Protein AF-A0A367LZA6-F1 (afdb_monomer_lite)

Secondary structure (DSSP, 8-state):
-HHHHHHHHHHTTTS-EEEEEEGGG--STHHHHHHHH--TTEEEEEESGGGS-HHHHHHHHHHHTTTSEEEEEEEGGG--HHHHHHHHHH--TTEEEEEESGGGS-HHHHHHHHHHHTTTSEEEEEEEGGG--STHHHHHHHH--TTEEEEEESGGGS-HHHHHHHHHHHTTTSEEEEEEEGGG--HHHHHHHHHH--TTEEEEEET---

pLDDT: mean 92.43, std 6.62, range [58.25, 98.5]

Organism: Pseudomonas aeruginosa (NCBI:txid287)

Foldseek 3Di:
DVVLLVVLLVCAAPHQAEDEAELQPDPDLVLVSSLLSHHQNYAYEYEQVQSHDLVSLLSSQLSCAARHQYEYEHEQQSDDLVSLQSSLLSHHQNYEYEYEQVQSHDLVSLLSSQLSNAARHAYEYEHEQLPDPDCSLVSSQLSHAQRYEYEYAQLVNHDLVSLLVSQQSQAQGAAYEYEHEQVNDDPVSLVSNVVSHHNNYHYHYPPNDD

Structure (mmCIF, N/CA/C/O backbone):
data_AF-A0A367LZA6-F1
#
_entry.id   AF-A0A367LZA6-F1
#
loop_
_atom_site.group_PDB
_atom_site.id
_atom_site.type_symbol
_atom_site.label_atom_id
_atom_site.label_alt_id
_atom_site.label_comp_id
_atom_site.label_asym_id
_atom_site.label_entity_id
_atom_site.label_seq_id
_atom_site.pdbx_PDB_ins_code
_atom_site.Cartn_x
_atom_site.Cartn_y
_atom_site.Cartn_z
_atom_site.occupancy
_atom_site.B_iso_or_equiv
_atom_site.auth_seq_id
_atom_site.auth_comp_id
_atom_site.auth_asym_id
_atom_site.auth_atom_id
_atom_site.pdbx_PDB_model_num
ATOM 1 N N . ILE A 1 1 ? 2.803 -11.522 -24.102 1.00 88.88 1 ILE A N 1
ATOM 2 C CA . ILE A 1 1 ? 3.409 -10.280 -23.565 1.00 88.88 1 ILE A CA 1
ATOM 3 C C . ILE A 1 1 ? 3.445 -9.175 -24.623 1.00 88.88 1 ILE A C 1
ATOM 5 O O . ILE A 1 1 ? 3.072 -8.055 -24.309 1.00 88.88 1 ILE A O 1
ATOM 9 N N . ASP A 1 2 ? 3.751 -9.491 -25.882 1.00 92.88 2 ASP A N 1
ATOM 10 C CA . ASP A 1 2 ? 3.863 -8.533 -26.999 1.00 92.88 2 ASP A CA 1
ATOM 11 C C . ASP A 1 2 ? 2.697 -7.546 -27.137 1.00 92.88 2 ASP A C 1
ATOM 13 O O . ASP A 1 2 ? 2.915 -6.344 -27.282 1.00 92.88 2 ASP A O 1
ATOM 17 N N . THR A 1 3 ? 1.450 -8.018 -27.026 1.00 95.12 3 THR A N 1
ATOM 18 C CA . THR A 1 3 ? 0.263 -7.146 -27.060 1.00 95.12 3 THR A CA 1
ATOM 19 C C . THR A 1 3 ? 0.296 -6.084 -25.963 1.00 95.12 3 THR A C 1
ATOM 21 O O . THR A 1 3 ? -0.026 -4.925 -26.219 1.00 95.12 3 THR A O 1
ATOM 24 N N . LEU A 1 4 ? 0.715 -6.459 -24.752 1.00 95.12 4 LEU A N 1
ATOM 25 C CA . LEU A 1 4 ? 0.831 -5.534 -23.629 1.00 95.12 4 LEU A CA 1
ATOM 26 C C . LEU A 1 4 ? 1.989 -4.553 -23.841 1.00 95.12 4 LEU A C 1
ATOM 28 O O . LEU A 1 4 ? 1.819 -3.367 -23.572 1.00 95.12 4 LEU A O 1
ATOM 32 N N . LEU A 1 5 ? 3.131 -5.006 -24.371 1.00 95.44 5 LEU A N 1
ATOM 33 C CA . LEU A 1 5 ? 4.249 -4.117 -24.715 1.00 95.44 5 LEU A CA 1
ATOM 34 C C . LEU A 1 5 ? 3.816 -3.072 -25.746 1.00 95.44 5 LEU A C 1
ATOM 36 O O . LEU A 1 5 ? 3.987 -1.880 -25.513 1.00 95.44 5 LEU A O 1
ATOM 40 N N . LYS A 1 6 ? 3.144 -3.495 -26.825 1.00 96.69 6 LYS A N 1
ATOM 41 C CA . LYS A 1 6 ? 2.600 -2.586 -27.843 1.00 96.69 6 LYS A CA 1
ATOM 42 C C . LYS A 1 6 ? 1.583 -1.604 -27.258 1.00 96.69 6 LYS A C 1
ATOM 44 O O . LYS A 1 6 ? 1.633 -0.419 -27.580 1.00 96.69 6 LYS A O 1
ATOM 49 N N . ALA A 1 7 ? 0.677 -2.071 -26.397 1.00 96.88 7 ALA A N 1
ATOM 50 C CA . ALA A 1 7 ? -0.289 -1.207 -25.720 1.00 96.88 7 ALA A CA 1
ATOM 51 C C . ALA A 1 7 ? 0.404 -0.181 -24.808 1.00 96.88 7 ALA A C 1
ATOM 53 O O . ALA A 1 7 ? 0.023 0.986 -24.804 1.00 96.88 7 ALA A O 1
ATOM 54 N N . THR A 1 8 ? 1.456 -0.596 -24.099 1.00 96.50 8 THR A N 1
ATOM 55 C CA . THR A 1 8 ? 2.243 0.267 -23.207 1.00 96.50 8 THR A CA 1
ATOM 56 C C . THR A 1 8 ? 2.984 1.337 -24.002 1.00 96.50 8 THR A C 1
ATOM 58 O O . THR A 1 8 ? 2.876 2.519 -23.686 1.00 96.50 8 THR A O 1
ATOM 61 N N . THR A 1 9 ? 3.646 0.946 -25.094 1.00 95.44 9 THR A N 1
ATOM 62 C CA . THR A 1 9 ? 4.261 1.886 -26.038 1.00 95.44 9 THR A CA 1
ATOM 63 C C . THR A 1 9 ? 3.234 2.824 -26.657 1.00 95.44 9 THR A C 1
ATOM 65 O O . THR A 1 9 ? 3.548 3.977 -26.864 1.00 95.44 9 THR A O 1
ATOM 68 N N . THR A 1 10 ? 2.011 2.372 -26.939 1.00 96.06 10 THR A N 1
ATOM 69 C CA . THR A 1 10 ? 0.967 3.239 -27.516 1.00 96.06 10 THR A CA 1
ATOM 70 C C . THR A 1 10 ? 0.401 4.228 -26.491 1.00 96.06 10 THR A C 1
ATOM 72 O O . THR A 1 10 ? -0.018 5.324 -26.856 1.00 96.06 10 THR A O 1
ATOM 75 N N . ALA A 1 11 ? 0.349 3.851 -25.209 1.00 94.75 11 ALA A N 1
ATOM 76 C CA . ALA A 1 11 ? -0.171 4.715 -24.153 1.00 94.75 11 ALA A CA 1
ATOM 77 C C . ALA A 1 11 ? 0.739 5.928 -23.894 1.00 94.75 11 ALA A C 1
ATOM 79 O O . ALA A 1 11 ? 0.237 7.038 -23.674 1.00 94.75 11 ALA A O 1
ATOM 80 N N . GLU A 1 12 ? 2.059 5.710 -23.944 1.00 88.69 12 GLU A N 1
ATOM 81 C CA . GLU A 1 12 ? 3.096 6.708 -23.658 1.00 88.69 12 GLU A CA 1
ATOM 82 C C . GLU A 1 12 ? 2.734 7.552 -22.416 1.00 88.69 12 GLU A C 1
ATOM 84 O O . GLU A 1 12 ? 2.451 7.021 -21.340 1.00 88.69 12 GLU A O 1
ATOM 89 N N .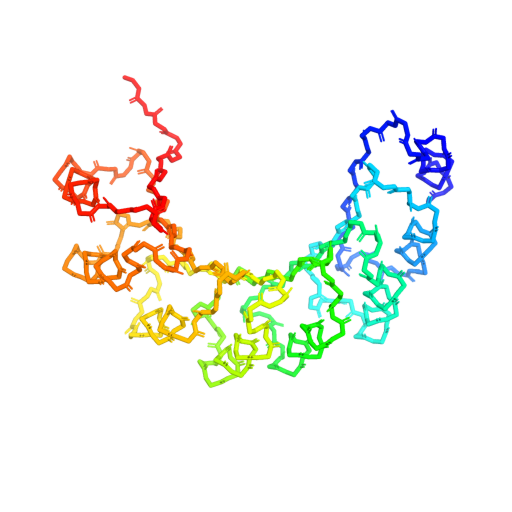 ASN A 1 13 ? 2.700 8.879 -22.575 1.00 88.50 13 ASN A N 1
ATOM 90 C CA . ASN A 1 13 ? 2.313 9.852 -21.556 1.00 88.50 13 ASN A CA 1
ATOM 91 C C . ASN A 1 13 ? 0.917 10.455 -21.805 1.00 88.50 13 ASN A C 1
ATOM 93 O O . ASN A 1 13 ? 0.592 11.483 -21.218 1.00 88.50 13 ASN A O 1
ATOM 97 N N . THR A 1 14 ? 0.105 9.878 -22.702 1.00 91.44 14 THR A N 1
ATOM 98 C CA . THR A 1 14 ? -1.154 10.506 -23.164 1.00 91.44 14 THR A CA 1
ATOM 99 C C . THR A 1 14 ? -2.414 9.727 -22.806 1.00 91.44 14 THR A C 1
ATOM 101 O O . THR A 1 14 ? -3.512 10.286 -22.856 1.00 91.44 14 THR A O 1
ATOM 104 N N . LYS A 1 15 ? -2.284 8.445 -22.447 1.00 95.25 15 LYS A N 1
ATOM 105 C CA . LYS A 1 15 ? -3.408 7.574 -22.092 1.00 95.25 15 LYS A CA 1
ATOM 106 C C . LYS A 1 15 ? -3.209 6.975 -20.707 1.00 95.25 15 LYS A C 1
ATOM 108 O O . LYS A 1 15 ? -2.107 6.567 -20.354 1.00 95.25 15 LYS A O 1
ATOM 113 N N . ASN A 1 16 ? -4.303 6.872 -19.957 1.00 95.50 16 ASN A N 1
ATOM 114 C CA . ASN A 1 16 ? -4.325 6.118 -18.711 1.00 95.50 16 ASN A CA 1
ATOM 115 C C . ASN A 1 16 ? -4.328 4.624 -19.041 1.00 95.50 16 ASN A C 1
ATOM 117 O O . ASN A 1 16 ? -5.302 4.113 -19.594 1.00 95.50 16 ASN A O 1
ATOM 121 N N . LEU A 1 17 ? -3.244 3.936 -18.697 1.00 97.12 17 LEU A N 1
ATOM 122 C CA . LEU A 1 17 ? -3.135 2.484 -18.789 1.00 97.12 17 LEU A CA 1
ATOM 123 C C . LEU A 1 17 ? -2.811 1.938 -17.401 1.00 97.12 17 LEU A C 1
ATOM 125 O O . LEU A 1 17 ? -1.908 2.432 -16.735 1.00 97.12 17 LEU A O 1
ATOM 129 N N . SER A 1 18 ? -3.524 0.903 -16.967 1.00 97.00 18 SER A N 1
ATOM 130 C CA . SER A 1 18 ? -3.185 0.162 -15.754 1.00 97.00 18 SER A CA 1
ATOM 131 C C . SER A 1 18 ? -3.023 -1.305 -16.100 1.00 97.00 18 SER A C 1
ATOM 133 O O . SER A 1 18 ? -3.882 -1.886 -16.760 1.00 97.00 18 SER A O 1
ATOM 135 N N . THR A 1 19 ? -1.925 -1.902 -15.651 1.00 96.19 19 THR A N 1
ATOM 136 C CA . THR A 1 19 ? -1.656 -3.328 -15.823 1.00 96.19 19 THR A CA 1
ATOM 137 C C . THR A 1 19 ? -1.231 -3.947 -14.504 1.00 96.19 19 THR A C 1
ATOM 139 O O . THR A 1 19 ? -0.499 -3.335 -13.718 1.00 96.19 19 THR A O 1
ATOM 142 N N . THR A 1 20 ? -1.679 -5.175 -14.272 1.00 96.75 20 THR A N 1
ATOM 143 C CA . THR A 1 20 ? -1.410 -5.928 -13.050 1.00 96.75 20 THR A CA 1
ATOM 144 C C . THR A 1 20 ? -0.842 -7.286 -13.412 1.00 96.75 20 THR A C 1
ATOM 146 O O . THR A 1 20 ? -1.447 -8.041 -14.167 1.00 96.75 20 THR A O 1
ATOM 149 N N . PHE A 1 21 ? 0.331 -7.590 -12.872 1.00 96.06 21 PHE A N 1
ATOM 150 C CA . PHE A 1 21 ? 0.960 -8.896 -12.981 1.00 96.06 21 PHE A CA 1
ATOM 151 C C . PHE A 1 21 ? 0.658 -9.726 -11.737 1.00 96.06 21 PHE A C 1
ATOM 153 O O . PHE A 1 21 ? 0.818 -9.243 -10.614 1.00 96.06 21 PHE A O 1
ATOM 160 N N . ASN A 1 22 ? 0.288 -10.989 -11.930 1.00 95.25 22 ASN A N 1
ATOM 161 C CA . ASN A 1 22 ? 0.266 -11.959 -10.846 1.00 95.25 22 ASN A CA 1
ATOM 162 C C . ASN A 1 22 ? 1.692 -12.465 -10.586 1.00 95.25 22 ASN A C 1
ATOM 164 O O . ASN A 1 22 ? 2.289 -13.119 -11.441 1.00 95.25 22 A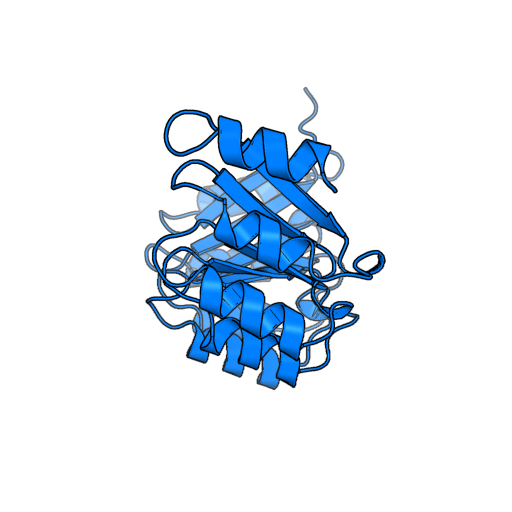SN A O 1
ATOM 168 N N . GLY A 1 23 ? 2.237 -12.169 -9.405 1.00 94.00 23 GLY A N 1
ATOM 169 C CA . GLY A 1 23 ? 3.566 -12.596 -8.973 1.00 94.00 23 GLY A CA 1
ATOM 170 C C . GLY A 1 23 ? 3.777 -14.105 -9.019 1.00 94.00 23 GLY A C 1
ATOM 171 O O . GLY A 1 23 ? 4.877 -14.547 -9.333 1.00 94.00 23 GLY A O 1
ATOM 172 N N . ALA A 1 24 ? 2.721 -14.888 -8.783 1.00 91.75 24 ALA A N 1
ATOM 173 C CA . ALA A 1 24 ? 2.779 -16.348 -8.825 1.00 91.75 24 ALA A CA 1
ATOM 174 C C . ALA A 1 24 ? 2.893 -16.922 -10.250 1.00 91.75 24 ALA A C 1
ATOM 176 O O . ALA A 1 24 ? 3.302 -18.066 -10.421 1.00 91.75 24 ALA A O 1
ATOM 177 N N . GLU A 1 25 ? 2.549 -16.136 -11.272 1.00 91.00 25 GLU A N 1
ATOM 178 C CA . GLU A 1 25 ? 2.555 -16.549 -12.684 1.00 91.00 25 GLU A CA 1
ATOM 179 C C . GLU A 1 25 ? 3.681 -15.874 -13.487 1.00 91.00 25 GLU A C 1
ATOM 181 O O . GLU A 1 25 ? 3.832 -16.086 -14.694 1.00 91.00 25 GLU A O 1
ATOM 186 N N . LEU A 1 26 ? 4.494 -15.046 -12.827 1.00 87.12 26 LEU A N 1
ATOM 187 C CA . LEU A 1 26 ? 5.609 -14.342 -13.444 1.00 87.12 26 LEU A CA 1
ATOM 188 C C . LEU A 1 26 ? 6.775 -15.307 -13.692 1.00 87.12 26 LEU A C 1
ATOM 190 O O . LEU A 1 26 ? 7.514 -15.672 -12.785 1.00 87.12 26 LEU A O 1
ATOM 194 N N . THR A 1 27 ? 6.959 -15.687 -14.954 1.00 69.75 27 THR A N 1
ATOM 195 C CA . THR A 1 27 ? 8.000 -16.636 -15.388 1.00 69.75 27 THR A CA 1
ATOM 196 C C . THR A 1 27 ? 9.109 -15.997 -16.240 1.00 69.75 27 THR A C 1
ATOM 198 O O . THR A 1 27 ? 10.093 -16.662 -16.550 1.00 69.75 27 THR A O 1
ATOM 201 N N . ALA A 1 28 ? 8.993 -14.710 -16.598 1.00 69.50 28 ALA A N 1
ATOM 202 C CA . ALA A 1 28 ? 9.911 -13.992 -17.496 1.00 69.50 28 ALA A CA 1
ATOM 203 C C . ALA A 1 28 ? 10.159 -12.526 -17.067 1.00 69.50 28 ALA A C 1
ATOM 205 O O . ALA A 1 28 ? 9.485 -12.006 -16.177 1.00 69.50 28 ALA A O 1
ATOM 206 N N . ASN A 1 29 ? 11.069 -11.826 -17.764 1.00 82.50 29 ASN A N 1
ATOM 207 C CA . ASN A 1 29 ? 11.393 -10.396 -17.573 1.00 82.50 29 ASN A CA 1
ATOM 208 C C . ASN A 1 29 ? 10.273 -9.422 -18.007 1.00 82.50 29 ASN A C 1
ATOM 210 O O . ASN A 1 29 ? 10.468 -8.208 -18.003 1.00 82.50 29 ASN A O 1
ATOM 214 N N . ASN A 1 30 ? 9.084 -9.933 -18.326 1.00 89.12 30 ASN A N 1
ATOM 215 C CA . ASN A 1 30 ? 7.915 -9.183 -18.791 1.00 89.12 30 ASN A CA 1
ATOM 216 C C . ASN A 1 30 ? 7.587 -7.953 -17.927 1.00 89.12 30 ASN A C 1
ATOM 218 O O . ASN A 1 30 ? 7.248 -6.892 -18.449 1.00 89.12 30 ASN A O 1
ATOM 222 N N . LEU A 1 31 ? 7.694 -8.089 -16.600 1.00 93.56 31 LEU A N 1
ATOM 223 C CA . LEU A 1 31 ? 7.469 -6.985 -15.666 1.00 93.56 31 LEU A CA 1
ATOM 224 C C . LEU A 1 31 ? 8.438 -5.825 -15.937 1.00 93.56 31 LEU A C 1
ATOM 226 O O . LEU A 1 31 ? 8.036 -4.666 -16.017 1.00 93.56 31 LEU A O 1
ATOM 230 N N . GLN A 1 32 ? 9.715 -6.157 -16.104 1.00 92.38 32 GLN A N 1
ATOM 231 C CA . GLN A 1 32 ? 10.793 -5.204 -16.317 1.00 92.38 32 GLN A CA 1
ATOM 232 C C . GLN A 1 32 ? 10.652 -4.486 -17.667 1.00 92.38 32 GLN A C 1
ATOM 234 O O . GLN A 1 32 ? 10.836 -3.271 -17.748 1.00 92.38 32 GLN A O 1
ATOM 239 N N . GLU A 1 33 ? 10.285 -5.219 -18.717 1.00 93.19 33 GLU A N 1
ATOM 240 C CA . GLU A 1 33 ? 10.055 -4.670 -20.058 1.00 93.19 33 GLU A CA 1
ATOM 241 C C . GLU A 1 33 ? 8.892 -3.673 -20.078 1.00 93.19 33 GLU A C 1
ATOM 243 O O . GLU A 1 33 ? 9.025 -2.570 -20.611 1.00 93.19 33 GLU A O 1
ATOM 248 N N . VAL A 1 34 ? 7.772 -4.011 -19.432 1.00 95.38 34 VAL A N 1
ATOM 249 C CA . VAL A 1 34 ? 6.613 -3.113 -19.349 1.00 95.38 34 VAL A CA 1
ATOM 250 C C . VAL A 1 34 ? 6.933 -1.863 -18.530 1.00 95.38 34 VAL A C 1
ATOM 252 O O . VAL A 1 34 ? 6.587 -0.762 -18.953 1.00 95.38 34 VAL A O 1
ATOM 255 N N . ILE A 1 35 ? 7.643 -1.985 -17.402 1.00 95.19 35 ILE A N 1
ATOM 256 C CA . ILE A 1 35 ? 8.061 -0.811 -16.616 1.00 95.19 35 ILE A CA 1
ATOM 257 C C . ILE A 1 35 ? 8.968 0.099 -17.448 1.00 95.19 35 ILE A C 1
ATOM 259 O O . ILE A 1 35 ? 8.787 1.315 -17.418 1.00 95.19 35 ILE A O 1
ATOM 263 N N . ASN A 1 36 ? 9.901 -0.448 -18.231 1.00 94.50 36 ASN A N 1
ATOM 264 C CA . ASN A 1 36 ? 10.771 0.356 -19.095 1.00 94.50 36 ASN A CA 1
ATOM 265 C C . ASN A 1 36 ? 9.968 1.224 -20.075 1.00 94.50 36 ASN A C 1
ATOM 267 O O . ASN A 1 36 ? 10.255 2.416 -20.203 1.00 94.50 36 ASN A O 1
ATOM 271 N N . LEU A 1 37 ? 8.924 0.660 -20.683 1.00 95.19 37 LEU A N 1
ATOM 272 C CA . LEU A 1 37 ? 8.067 1.350 -21.652 1.00 95.19 37 LEU A CA 1
ATOM 273 C C . LEU A 1 37 ? 7.001 2.254 -21.013 1.00 95.19 37 LEU A C 1
ATOM 275 O O . LEU A 1 37 ? 6.503 3.158 -21.677 1.00 95.19 37 LEU A O 1
ATOM 279 N N . ALA A 1 38 ? 6.645 2.030 -19.745 1.00 95.88 38 ALA A N 1
ATOM 280 C CA . ALA A 1 38 ? 5.598 2.783 -19.061 1.00 95.88 38 ALA A CA 1
ATOM 281 C C . ALA A 1 38 ? 5.916 4.288 -18.996 1.00 95.88 38 ALA A C 1
ATOM 283 O O . ALA A 1 38 ? 6.953 4.693 -18.450 1.00 95.88 38 ALA A O 1
ATOM 284 N N . GLY A 1 39 ? 5.005 5.107 -19.525 1.00 93.69 39 GLY A N 1
ATOM 285 C CA . GLY A 1 39 ? 5.015 6.558 -19.343 1.00 93.69 39 GLY A CA 1
ATOM 286 C C . GLY A 1 39 ? 4.344 7.001 -18.039 1.00 93.69 39 GLY A C 1
ATOM 287 O O . GLY A 1 39 ? 3.931 6.182 -17.219 1.00 93.69 39 GLY A O 1
ATOM 288 N N . SER A 1 40 ? 4.223 8.313 -17.836 1.00 90.88 40 SER A N 1
ATOM 289 C CA . SER A 1 40 ? 3.763 8.925 -16.578 1.00 90.88 40 SER A CA 1
ATOM 290 C C . SER A 1 40 ? 2.313 8.598 -16.203 1.00 90.88 40 SER A C 1
ATOM 292 O O . SER A 1 40 ? 1.977 8.599 -15.020 1.00 90.88 40 SER A O 1
ATOM 294 N N . LEU A 1 41 ? 1.466 8.295 -17.192 1.00 92.38 41 LEU A N 1
ATOM 295 C CA . LEU A 1 41 ? 0.063 7.896 -17.008 1.00 92.38 41 LEU A CA 1
ATOM 296 C C . LEU A 1 41 ? -0.141 6.373 -17.031 1.00 92.38 41 LEU A C 1
ATOM 298 O O . LEU A 1 41 ? -1.269 5.891 -16.920 1.00 92.38 41 LEU A O 1
ATOM 302 N N . THR A 1 42 ? 0.942 5.605 -17.172 1.00 96.81 42 THR A N 1
ATOM 303 C CA . THR A 1 42 ? 0.890 4.147 -17.092 1.00 96.81 42 THR A CA 1
ATOM 304 C C . THR A 1 42 ? 1.213 3.695 -15.674 1.00 96.81 42 THR A C 1
ATOM 306 O O . THR A 1 42 ? 2.305 3.942 -15.160 1.00 96.81 42 THR A O 1
ATOM 309 N N . ARG A 1 43 ? 0.274 2.985 -15.047 1.00 96.81 43 ARG A N 1
ATOM 310 C CA . ARG A 1 43 ? 0.478 2.302 -13.771 1.00 96.81 43 ARG A CA 1
ATOM 311 C C . ARG A 1 43 ? 0.789 0.833 -14.011 1.00 96.81 43 ARG A C 1
ATOM 313 O O . ARG A 1 43 ? -0.023 0.095 -14.568 1.00 96.81 43 ARG A O 1
ATOM 320 N N . VAL A 1 44 ? 1.945 0.398 -13.529 1.00 97.75 44 VAL A N 1
ATOM 321 C CA . VAL A 1 44 ? 2.311 -1.019 -13.493 1.00 97.75 44 VAL A CA 1
ATOM 322 C C . VAL A 1 44 ? 2.181 -1.510 -12.063 1.00 97.75 44 VAL A C 1
ATOM 324 O O . VAL A 1 44 ? 2.643 -0.859 -11.132 1.00 97.75 44 VAL A O 1
ATOM 327 N N . SER A 1 45 ? 1.541 -2.653 -11.870 1.00 97.56 45 SER A N 1
ATOM 328 C CA . SER A 1 45 ? 1.335 -3.220 -10.544 1.00 97.56 45 SER A CA 1
ATOM 329 C C . SER A 1 45 ? 1.651 -4.708 -10.515 1.00 97.56 45 SER A C 1
ATOM 331 O O . SER A 1 45 ? 1.512 -5.397 -11.526 1.00 97.56 45 SER A O 1
ATOM 333 N N . THR A 1 46 ? 2.073 -5.206 -9.360 1.00 97.00 46 THR A N 1
ATOM 334 C CA . THR A 1 46 ? 2.158 -6.633 -9.067 1.00 97.00 46 THR A CA 1
ATOM 335 C C . THR A 1 46 ? 1.291 -6.959 -7.858 1.00 97.00 46 THR A C 1
ATOM 337 O O . THR A 1 46 ? 1.311 -6.242 -6.857 1.00 97.00 46 THR A O 1
ATOM 340 N N . ILE A 1 47 ? 0.545 -8.054 -7.956 1.00 96.81 47 ILE A N 1
ATOM 341 C CA . ILE A 1 47 ? -0.071 -8.726 -6.808 1.00 96.81 47 ILE A CA 1
ATOM 342 C C . ILE A 1 47 ? 0.743 -9.969 -6.471 1.00 96.81 47 ILE A C 1
ATOM 344 O O . ILE A 1 47 ? 1.497 -10.461 -7.312 1.00 96.81 47 ILE A O 1
ATOM 348 N N . ALA A 1 48 ? 0.594 -10.483 -5.251 1.00 95.56 48 ALA A N 1
ATOM 349 C CA . ALA A 1 48 ? 1.364 -11.629 -4.770 1.00 95.56 48 ALA A CA 1
ATOM 350 C C . ALA A 1 48 ? 2.886 -11.438 -4.952 1.00 95.56 48 ALA A C 1
ATOM 352 O O . ALA A 1 48 ? 3.605 -12.354 -5.354 1.00 95.56 48 ALA A O 1
ATOM 353 N N . ALA A 1 49 ? 3.389 -10.232 -4.671 1.00 95.94 49 ALA A N 1
ATOM 354 C CA . ALA A 1 49 ? 4.782 -9.853 -4.896 1.00 95.94 49 ALA A CA 1
ATOM 355 C C . ALA A 1 49 ? 5.784 -10.745 -4.143 1.00 95.94 49 ALA A C 1
ATOM 357 O O . ALA A 1 49 ? 6.918 -10.902 -4.590 1.00 95.94 49 ALA A O 1
ATOM 358 N N . GLN A 1 50 ? 5.360 -11.385 -3.049 1.00 94.38 50 GLN A N 1
ATOM 359 C CA . GLN A 1 50 ? 6.153 -12.371 -2.311 1.00 94.38 50 GLN A CA 1
ATOM 360 C C . GLN A 1 50 ? 6.556 -13.598 -3.145 1.00 94.38 50 GLN A C 1
ATOM 362 O O . GLN A 1 50 ? 7.548 -14.241 -2.816 1.00 94.38 50 GLN A O 1
ATOM 367 N N . ALA A 1 51 ? 5.806 -13.927 -4.203 1.00 94.00 51 ALA A N 1
ATOM 368 C CA . ALA A 1 51 ? 6.096 -15.061 -5.081 1.00 94.00 51 ALA A CA 1
ATOM 369 C C . ALA A 1 51 ? 7.121 -14.724 -6.180 1.00 94.00 51 ALA A C 1
ATOM 371 O O . ALA A 1 51 ? 7.662 -15.623 -6.821 1.00 94.00 51 ALA A O 1
ATOM 372 N N . ILE A 1 52 ? 7.417 -13.438 -6.393 1.00 93.50 52 ILE A N 1
ATOM 373 C CA . ILE A 1 52 ? 8.391 -12.992 -7.390 1.00 93.50 52 ILE A CA 1
ATOM 374 C C . ILE A 1 52 ? 9.800 -13.211 -6.835 1.00 93.50 52 ILE A C 1
ATOM 376 O O . ILE A 1 52 ? 10.074 -12.915 -5.670 1.00 93.50 52 ILE A O 1
ATOM 380 N N . ASN A 1 53 ? 10.732 -13.660 -7.682 1.00 91.88 53 ASN A N 1
ATOM 381 C CA . ASN A 1 53 ? 12.149 -13.648 -7.326 1.00 91.88 53 ASN A CA 1
ATOM 382 C C . ASN A 1 53 ? 12.551 -12.241 -6.851 1.00 91.88 53 ASN A C 1
ATOM 384 O O . ASN A 1 53 ? 12.398 -11.260 -7.582 1.00 91.88 53 ASN A O 1
ATOM 388 N N . ILE A 1 54 ? 13.082 -12.140 -5.631 1.00 92.06 54 ILE A N 1
ATOM 389 C CA . ILE A 1 54 ? 13.330 -10.838 -5.005 1.00 92.06 54 ILE A CA 1
ATOM 390 C C . ILE A 1 54 ? 14.253 -9.944 -5.839 1.00 92.06 54 ILE A C 1
ATOM 392 O O . ILE A 1 54 ? 14.040 -8.739 -5.884 1.00 92.06 54 ILE A O 1
ATOM 396 N N . ASN A 1 55 ? 15.234 -10.497 -6.557 1.00 92.50 55 ASN A N 1
ATOM 397 C CA . ASN A 1 55 ? 16.117 -9.684 -7.393 1.00 92.50 55 ASN A CA 1
ATOM 398 C C . ASN A 1 55 ? 15.360 -9.096 -8.589 1.00 92.50 55 ASN A C 1
ATOM 400 O O . ASN A 1 55 ? 15.520 -7.915 -8.878 1.00 92.50 55 ASN A O 1
ATOM 404 N N . THR A 1 56 ? 14.471 -9.868 -9.218 1.00 93.25 56 THR A N 1
ATOM 405 C CA . THR A 1 56 ? 13.584 -9.374 -10.282 1.00 93.25 56 THR A CA 1
ATOM 406 C C . THR A 1 56 ? 12.669 -8.260 -9.776 1.00 93.25 56 THR A C 1
ATOM 408 O O . THR A 1 56 ? 12.533 -7.230 -10.436 1.00 93.25 56 THR A O 1
ATOM 411 N N . LEU A 1 57 ? 12.074 -8.427 -8.589 1.00 94.88 57 LEU A N 1
ATOM 412 C CA . LEU A 1 57 ? 11.225 -7.396 -7.992 1.00 94.88 57 LEU A CA 1
ATOM 413 C C . LEU A 1 57 ? 12.018 -6.120 -7.672 1.00 94.88 5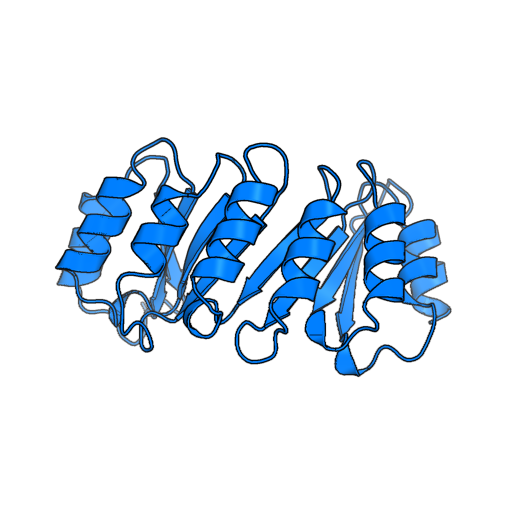7 LEU A C 1
ATOM 415 O O . LEU A 1 57 ? 11.555 -5.020 -7.961 1.00 94.88 57 LEU A O 1
ATOM 419 N N . LEU A 1 58 ? 13.223 -6.248 -7.113 1.00 95.62 58 LEU A N 1
ATOM 420 C CA . LEU A 1 58 ? 14.074 -5.098 -6.807 1.00 95.62 58 LEU A CA 1
ATOM 421 C C . LEU A 1 58 ? 14.555 -4.378 -8.072 1.00 95.62 58 LEU A C 1
ATOM 423 O O . LEU A 1 58 ? 14.577 -3.149 -8.081 1.00 95.62 58 LEU A O 1
ATOM 427 N N . SER A 1 59 ? 14.878 -5.100 -9.149 1.00 94.75 59 SER A N 1
ATOM 428 C CA . SER A 1 59 ? 15.186 -4.494 -10.452 1.00 94.75 59 SER A CA 1
ATOM 429 C C . SER A 1 59 ? 13.997 -3.711 -11.009 1.00 94.75 59 SER A C 1
ATOM 431 O O . SER A 1 59 ? 14.167 -2.567 -11.437 1.00 94.75 59 SER A O 1
ATOM 433 N N . ALA A 1 60 ? 12.787 -4.272 -10.922 1.00 95.12 60 ALA A N 1
ATOM 434 C CA . ALA A 1 60 ? 11.558 -3.602 -11.337 1.00 95.12 60 ALA A CA 1
ATOM 435 C C . ALA A 1 60 ? 11.311 -2.310 -10.536 1.00 95.12 60 ALA A C 1
ATOM 437 O O . ALA A 1 60 ? 11.096 -1.249 -11.124 1.00 95.12 60 ALA A O 1
ATOM 438 N N . ILE A 1 61 ? 11.426 -2.374 -9.204 1.00 96.69 61 ILE A N 1
ATOM 439 C CA . ILE A 1 61 ? 11.294 -1.212 -8.310 1.00 96.69 61 ILE A CA 1
ATOM 440 C C . ILE A 1 61 ? 12.357 -0.150 -8.626 1.00 96.69 61 ILE A C 1
ATOM 442 O O . ILE A 1 61 ? 12.035 1.029 -8.771 1.00 96.69 61 ILE A O 1
ATOM 446 N N . SER A 1 62 ? 13.619 -0.559 -8.776 1.00 95.00 62 SER A N 1
ATOM 447 C CA . SER A 1 62 ? 14.717 0.359 -9.091 1.00 95.00 62 SER A CA 1
ATOM 448 C C . SER A 1 62 ? 14.529 1.030 -10.450 1.00 95.00 62 SER A C 1
ATOM 450 O O . SER A 1 62 ? 14.871 2.199 -10.606 1.00 95.00 62 SER A O 1
ATOM 452 N N . THR A 1 63 ? 13.982 0.309 -11.429 1.00 94.31 63 THR A N 1
ATOM 453 C CA . THR A 1 63 ? 13.681 0.864 -12.753 1.00 94.31 63 THR A CA 1
ATOM 454 C C . THR A 1 63 ? 12.540 1.864 -12.682 1.00 94.31 63 THR A C 1
ATOM 456 O O . THR A 1 63 ? 12.583 2.895 -13.352 1.00 94.31 63 THR A O 1
ATOM 459 N N . ALA A 1 64 ? 11.515 1.575 -11.874 1.00 95.25 64 ALA A N 1
ATOM 460 C CA . ALA A 1 64 ? 10.428 2.515 -11.660 1.00 95.25 64 ALA A CA 1
ATOM 461 C C . ALA A 1 64 ? 10.952 3.842 -11.087 1.00 95.25 64 ALA A C 1
ATOM 463 O O . ALA A 1 64 ? 10.563 4.926 -11.541 1.00 95.25 64 ALA A O 1
ATOM 464 N N . GLY A 1 65 ? 11.880 3.740 -10.129 1.00 93.56 65 GLY A N 1
ATOM 465 C CA . GLY A 1 65 ? 12.552 4.877 -9.519 1.00 93.56 65 GLY A CA 1
ATOM 466 C C . GLY A 1 65 ? 11.550 5.906 -8.995 1.00 93.56 65 GLY A C 1
ATOM 467 O O . GLY A 1 65 ? 10.527 5.566 -8.396 1.00 93.56 65 GLY A O 1
ATOM 468 N N . ASN A 1 66 ? 11.838 7.185 -9.237 1.00 93.81 66 ASN A N 1
ATOM 469 C CA . ASN A 1 66 ? 10.974 8.293 -8.816 1.00 93.81 66 ASN A CA 1
ATOM 470 C C . ASN A 1 66 ? 9.990 8.757 -9.901 1.00 93.81 66 ASN A C 1
ATOM 472 O O . ASN A 1 66 ? 9.142 9.596 -9.615 1.00 93.81 66 ASN A O 1
ATOM 476 N N . SER A 1 67 ? 10.105 8.266 -11.138 1.00 91.19 67 SER A N 1
ATOM 477 C CA . SER A 1 67 ? 9.367 8.808 -12.288 1.00 91.19 67 SER A CA 1
ATOM 478 C C . SER A 1 67 ? 8.171 7.958 -12.704 1.00 91.19 67 SER A C 1
ATOM 480 O O . SER A 1 67 ? 7.161 8.514 -13.133 1.00 91.19 67 SER A O 1
ATOM 482 N N . LYS A 1 68 ? 8.247 6.632 -12.565 1.00 94.56 68 LYS A N 1
ATOM 483 C CA . LYS A 1 68 ? 7.203 5.716 -13.042 1.00 94.56 68 LYS A CA 1
ATOM 484 C C . LYS A 1 68 ? 6.249 5.335 -11.912 1.00 94.56 68 LYS A C 1
ATOM 486 O O . LYS A 1 68 ? 6.658 5.196 -10.760 1.00 94.56 68 LYS A O 1
ATOM 491 N N . SER A 1 69 ? 4.973 5.152 -12.250 1.00 95.75 69 SER A N 1
ATOM 492 C CA . SER A 1 69 ? 3.959 4.688 -11.300 1.00 95.75 69 SER A CA 1
ATOM 493 C C . SER A 1 69 ? 4.024 3.169 -11.183 1.00 95.75 69 SER A C 1
ATOM 495 O O . SER A 1 69 ? 3.584 2.445 -12.081 1.00 95.75 69 SER A O 1
ATOM 497 N N . PHE A 1 70 ? 4.588 2.691 -10.075 1.00 97.69 70 PHE A N 1
ATOM 498 C CA . PHE A 1 70 ? 4.694 1.265 -9.781 1.00 97.69 70 PHE A CA 1
ATOM 499 C C . PHE A 1 70 ? 4.013 0.922 -8.456 1.00 97.69 70 PHE A C 1
ATOM 501 O O . PHE A 1 70 ? 4.015 1.720 -7.516 1.00 97.69 70 PHE A O 1
ATOM 508 N N . SER A 1 71 ? 3.438 -0.272 -8.348 1.00 98.25 71 SER A N 1
ATOM 509 C CA . SER A 1 71 ? 3.043 -0.806 -7.048 1.00 98.25 71 SER A CA 1
ATOM 510 C C . SER A 1 71 ? 3.284 -2.293 -6.906 1.00 98.25 71 SER A C 1
ATOM 512 O O . SER A 1 71 ? 3.061 -3.042 -7.850 1.00 98.25 71 SER A O 1
ATOM 514 N N . ALA A 1 72 ? 3.647 -2.718 -5.704 1.00 98.06 72 ALA A N 1
ATOM 515 C CA . ALA A 1 72 ? 3.770 -4.126 -5.361 1.00 98.06 72 ALA A CA 1
ATOM 516 C C . ALA A 1 72 ? 2.980 -4.425 -4.089 1.00 98.06 72 ALA A C 1
ATOM 518 O O . ALA A 1 72 ? 3.208 -3.798 -3.053 1.00 98.06 72 ALA A O 1
ATOM 519 N N . GLU A 1 73 ? 2.069 -5.388 -4.188 1.00 98.25 73 GLU A N 1
ATOM 520 C CA . GLU A 1 73 ? 1.265 -5.872 -3.073 1.00 98.25 73 GLU A CA 1
ATOM 521 C C . GLU A 1 73 ? 1.786 -7.222 -2.583 1.00 98.25 73 GLU A C 1
ATOM 523 O O . GLU A 1 73 ? 1.887 -8.193 -3.341 1.00 98.25 73 GLU A O 1
ATOM 528 N N . PHE A 1 74 ? 2.090 -7.278 -1.293 1.00 97.62 74 PHE A N 1
ATOM 529 C CA . PHE A 1 74 ? 2.513 -8.473 -0.586 1.00 97.62 74 PHE A CA 1
ATOM 530 C C . PHE A 1 74 ? 1.380 -9.037 0.271 1.00 97.62 74 PHE A C 1
ATOM 532 O O . PHE A 1 74 ? 0.563 -8.295 0.814 1.00 97.62 74 PHE A O 1
ATOM 539 N N . ASN A 1 75 ? 1.381 -10.355 0.463 1.00 96.38 75 ASN A N 1
ATOM 540 C CA . ASN A 1 75 ? 0.539 -11.008 1.461 1.00 96.38 75 ASN A CA 1
ATOM 541 C C . ASN A 1 75 ? 1.338 -11.296 2.741 1.00 96.38 75 ASN A C 1
ATOM 543 O O . ASN A 1 75 ? 2.270 -12.102 2.719 1.00 96.38 75 ASN A O 1
ATOM 547 N N . GLY A 1 76 ? 0.934 -10.683 3.858 1.00 95.12 76 GLY A N 1
ATOM 548 C CA . GLY A 1 76 ? 1.522 -10.851 5.192 1.00 95.12 76 GLY A CA 1
ATOM 549 C C . GLY A 1 76 ? 1.659 -12.298 5.654 1.00 95.12 76 GLY A C 1
ATOM 550 O O . GLY A 1 76 ? 2.659 -12.647 6.273 1.00 95.12 76 GLY A O 1
ATOM 551 N N . ALA A 1 77 ? 0.709 -13.165 5.300 1.00 94.12 77 ALA A N 1
ATOM 552 C CA . ALA A 1 77 ? 0.725 -14.575 5.689 1.00 94.12 77 ALA A CA 1
ATOM 553 C C . ALA A 1 77 ? 1.735 -15.428 4.901 1.00 94.12 77 ALA A C 1
ATOM 555 O O . ALA A 1 77 ? 2.002 -16.565 5.277 1.00 94.12 77 ALA A O 1
ATOM 556 N N . GLN A 1 78 ? 2.279 -14.904 3.800 1.00 94.06 78 GLN A N 1
ATOM 557 C CA . GLN A 1 78 ? 3.212 -15.611 2.914 1.00 94.06 78 GLN A CA 1
ATOM 558 C C . GLN A 1 78 ? 4.576 -14.910 2.820 1.00 94.06 78 GLN A C 1
ATOM 560 O O . GLN A 1 78 ? 5.431 -15.298 2.024 1.00 94.06 78 GLN A O 1
ATOM 565 N N . LEU A 1 79 ? 4.772 -13.844 3.594 1.00 84.62 79 LEU A N 1
ATOM 566 C CA . LEU A 1 79 ? 5.976 -13.033 3.562 1.00 84.62 79 LEU A CA 1
ATOM 567 C C . LEU A 1 79 ? 7.121 -13.695 4.336 1.00 84.62 79 LEU A C 1
ATOM 569 O O . LEU A 1 79 ? 6.955 -14.123 5.477 1.00 84.62 79 LEU A O 1
ATOM 573 N N . SER A 1 80 ? 8.324 -13.663 3.760 1.00 73.69 80 SER A N 1
ATOM 574 C CA . SER A 1 80 ? 9.543 -13.617 4.568 1.00 73.69 80 SER A CA 1
ATOM 575 C C . SER A 1 80 ? 9.782 -12.164 4.988 1.00 73.69 80 SER A C 1
ATOM 577 O O . SER A 1 80 ? 9.625 -11.243 4.18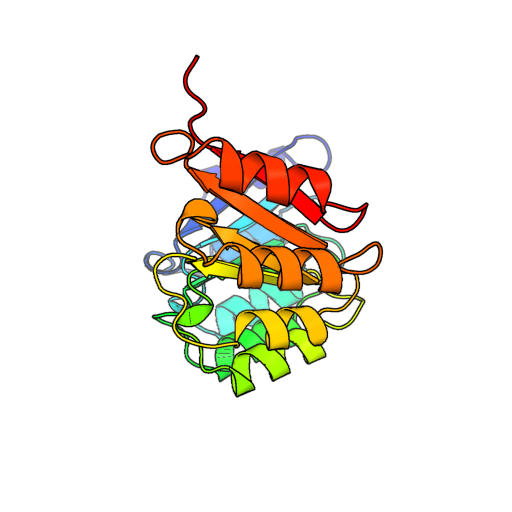0 1.00 73.69 80 SER A O 1
ATOM 579 N N . SER A 1 81 ? 10.141 -11.937 6.252 1.00 66.88 81 SER A N 1
ATOM 580 C CA . SER A 1 81 ? 10.294 -10.594 6.840 1.00 66.88 81 SER A CA 1
ATOM 581 C C . SER A 1 81 ? 11.239 -9.673 6.057 1.00 66.88 81 SER A C 1
ATOM 583 O O . SER A 1 81 ? 11.035 -8.460 6.024 1.00 66.88 81 SER A O 1
ATOM 585 N N . ASP A 1 82 ? 12.234 -10.238 5.374 1.00 88.69 82 ASP A N 1
ATOM 586 C CA . ASP A 1 82 ? 13.317 -9.468 4.758 1.00 88.69 82 ASP A CA 1
ATOM 587 C C . ASP A 1 82 ? 12.945 -8.909 3.379 1.00 88.69 82 ASP A C 1
ATOM 589 O O . ASP A 1 82 ? 13.411 -7.837 2.987 1.00 88.69 82 ASP A O 1
ATOM 593 N N . ASN A 1 83 ? 12.092 -9.606 2.622 1.00 92.19 83 ASN A N 1
ATOM 594 C CA . ASN A 1 83 ? 11.757 -9.202 1.254 1.00 92.19 83 ASN A CA 1
ATOM 595 C C . ASN A 1 83 ? 10.922 -7.918 1.223 1.00 92.19 83 ASN A C 1
ATOM 597 O O . ASN A 1 83 ? 11.160 -7.054 0.376 1.00 92.19 83 ASN A O 1
ATOM 601 N N . LEU A 1 84 ? 9.995 -7.765 2.173 1.00 95.94 84 LEU A N 1
ATOM 602 C CA . LEU A 1 84 ? 9.180 -6.559 2.293 1.00 95.94 84 LEU A CA 1
ATOM 603 C C . LEU A 1 84 ? 10.049 -5.332 2.608 1.00 95.94 84 LEU A C 1
ATOM 605 O O . LEU A 1 84 ? 9.965 -4.316 1.915 1.00 95.94 84 LEU A O 1
ATOM 609 N N . LEU A 1 85 ? 10.936 -5.448 3.602 1.00 96.69 85 LEU A N 1
ATOM 610 C CA . LEU A 1 85 ? 11.848 -4.372 3.992 1.00 96.69 85 LEU A CA 1
ATOM 611 C C . LEU A 1 85 ? 12.767 -3.966 2.831 1.00 96.69 85 LEU A C 1
ATOM 613 O O . LEU A 1 85 ? 12.958 -2.777 2.569 1.00 96.69 85 LEU A O 1
ATOM 617 N N . ARG A 1 86 ? 13.314 -4.941 2.094 1.00 96.88 86 ARG A N 1
ATOM 618 C CA . ARG A 1 86 ? 14.143 -4.678 0.906 1.00 96.88 86 ARG A CA 1
ATOM 619 C C . ARG A 1 86 ? 13.368 -3.929 -0.179 1.00 96.88 86 ARG A C 1
ATOM 621 O O . ARG A 1 86 ? 13.904 -2.975 -0.741 1.00 96.88 86 ARG A O 1
ATOM 628 N N . ALA A 1 87 ? 12.124 -4.322 -0.450 1.00 96.94 87 ALA A N 1
ATOM 629 C CA . ALA A 1 87 ? 11.276 -3.654 -1.434 1.00 96.94 87 ALA A CA 1
ATOM 630 C C . ALA A 1 87 ? 10.975 -2.198 -1.042 1.00 96.94 87 ALA A C 1
ATOM 632 O O . ALA A 1 87 ? 11.114 -1.300 -1.872 1.00 96.94 87 ALA A O 1
ATOM 633 N N . VAL A 1 88 ? 10.645 -1.941 0.230 1.00 97.44 88 VAL A N 1
ATOM 634 C CA . VAL A 1 88 ? 10.440 -0.573 0.736 1.00 97.44 88 VAL A CA 1
ATOM 635 C C . VAL A 1 88 ? 11.723 0.251 0.636 1.00 97.44 88 VAL A C 1
ATOM 637 O O . VAL A 1 88 ? 11.697 1.369 0.121 1.00 97.44 88 VAL A O 1
ATOM 640 N N . ASN A 1 89 ? 12.874 -0.292 1.031 1.00 97.31 89 ASN A N 1
ATOM 641 C CA . ASN A 1 89 ? 14.144 0.426 0.908 1.00 97.31 89 ASN A CA 1
ATOM 642 C C . ASN A 1 89 ? 14.457 0.821 -0.545 1.00 97.31 89 ASN A C 1
ATOM 644 O O . ASN A 1 89 ? 14.874 1.955 -0.783 1.00 97.31 89 ASN A O 1
ATOM 648 N N . ALA A 1 90 ? 14.169 -0.052 -1.513 1.00 96.88 90 ALA A N 1
ATOM 649 C CA . ALA A 1 90 ? 14.366 0.227 -2.935 1.00 96.88 90 ALA A CA 1
ATOM 650 C C . ALA A 1 90 ? 13.327 1.192 -3.544 1.00 96.88 90 ALA A C 1
ATOM 652 O O . ALA A 1 90 ? 13.613 1.826 -4.558 1.00 96.88 90 ALA A O 1
ATOM 653 N N . ALA A 1 91 ? 12.135 1.322 -2.952 1.00 97.69 91 ALA A N 1
ATOM 654 C CA . ALA A 1 91 ? 11.036 2.105 -3.516 1.00 97.69 91 ALA A CA 1
ATOM 655 C C . ALA A 1 91 ? 11.376 3.597 -3.677 1.00 97.69 91 ALA A C 1
ATOM 657 O O . ALA A 1 91 ? 11.779 4.265 -2.719 1.00 97.69 91 ALA A O 1
ATOM 658 N N . GLY A 1 92 ? 11.161 4.134 -4.881 1.00 95.75 92 GLY A N 1
ATOM 659 C CA . GLY A 1 92 ? 11.163 5.577 -5.124 1.00 95.75 92 GLY A CA 1
ATOM 660 C C . GLY A 1 92 ? 9.832 6.241 -4.754 1.00 95.75 92 GLY A C 1
ATOM 661 O O . GLY A 1 92 ? 8.888 5.588 -4.311 1.00 95.75 92 GLY A O 1
ATOM 662 N N . THR A 1 93 ? 9.728 7.555 -4.951 1.00 92.06 93 THR A N 1
ATOM 663 C CA . THR A 1 93 ? 8.586 8.373 -4.485 1.00 92.06 93 THR A CA 1
ATOM 664 C C . THR A 1 93 ? 7.236 7.998 -5.105 1.00 92.06 93 THR A C 1
ATOM 666 O O . THR A 1 93 ? 6.200 8.153 -4.454 1.00 92.06 93 THR A O 1
ATOM 669 N N . ASN A 1 94 ? 7.247 7.485 -6.340 1.00 93.56 94 ASN A N 1
ATOM 670 C CA . ASN A 1 94 ? 6.054 7.069 -7.090 1.00 93.56 94 ASN A CA 1
ATOM 671 C C . ASN A 1 94 ? 5.820 5.550 -7.049 1.00 93.56 94 ASN A C 1
ATOM 673 O O . ASN A 1 94 ? 4.901 5.043 -7.694 1.00 93.56 94 ASN A O 1
ATOM 677 N N . THR A 1 95 ? 6.632 4.828 -6.273 1.00 97.50 95 THR A N 1
ATOM 678 C CA . THR A 1 95 ? 6.418 3.411 -5.990 1.00 97.50 95 THR A CA 1
ATOM 679 C C . THR A 1 95 ? 5.594 3.259 -4.714 1.00 97.50 95 THR A C 1
ATOM 681 O O . THR A 1 95 ? 5.928 3.833 -3.679 1.00 97.50 95 THR A O 1
ATOM 684 N N . SER A 1 96 ? 4.521 2.474 -4.785 1.00 98.25 96 SER A N 1
ATOM 685 C CA . SER A 1 96 ? 3.698 2.108 -3.630 1.00 98.25 96 SER A CA 1
ATOM 686 C C . SER A 1 96 ? 3.941 0.657 -3.244 1.00 98.25 96 SER A C 1
ATOM 688 O O . SER A 1 96 ? 3.722 -0.237 -4.057 1.00 98.25 96 SER A O 1
ATOM 690 N N . ILE A 1 97 ? 4.341 0.414 -2.002 1.00 98.50 97 ILE A N 1
ATOM 691 C CA . ILE A 1 97 ? 4.446 -0.941 -1.456 1.00 98.50 97 ILE A CA 1
ATOM 692 C C . ILE A 1 97 ? 3.298 -1.150 -0.478 1.00 98.50 97 ILE A C 1
ATOM 694 O O . ILE A 1 97 ? 3.105 -0.334 0.419 1.00 98.50 97 ILE A O 1
ATOM 698 N N . SER A 1 98 ? 2.535 -2.221 -0.646 1.00 98.38 98 SER A N 1
ATOM 699 C CA . SER A 1 98 ? 1.436 -2.556 0.255 1.00 98.38 98 SER A CA 1
ATOM 700 C C . SER A 1 98 ? 1.584 -3.965 0.805 1.00 98.38 98 SER A C 1
ATOM 702 O O . SER A 1 98 ? 2.140 -4.850 0.155 1.00 98.38 98 SER A O 1
ATOM 704 N N . VAL A 1 99 ? 1.079 -4.178 2.015 1.00 97.81 99 VAL A N 1
ATOM 705 C CA . VAL A 1 99 ? 0.923 -5.503 2.611 1.00 97.81 99 VAL A CA 1
ATOM 706 C C . VAL A 1 99 ? -0.523 -5.690 3.051 1.00 97.81 99 VAL A C 1
ATOM 708 O O . VAL A 1 99 ? -1.033 -4.928 3.870 1.00 97.81 99 VAL A O 1
ATOM 711 N N . ASN A 1 100 ? -1.189 -6.700 2.495 1.00 96.75 100 ASN A N 1
ATOM 712 C CA . ASN A 1 100 ? -2.471 -7.174 3.006 1.00 96.75 100 ASN A CA 1
ATOM 713 C C . ASN A 1 100 ? -2.238 -8.228 4.093 1.00 96.75 100 ASN A C 1
ATOM 715 O O . ASN A 1 100 ? -1.139 -8.779 4.213 1.00 96.75 100 ASN A O 1
ATOM 719 N N . THR A 1 101 ? -3.271 -8.544 4.876 1.00 95.06 101 THR A N 1
ATOM 720 C CA . THR A 1 101 ? -3.169 -9.567 5.933 1.00 95.06 101 THR A CA 1
ATOM 721 C C . THR A 1 101 ? -2.016 -9.254 6.906 1.00 95.06 101 THR A C 1
ATOM 723 O O . THR A 1 101 ? -1.298 -10.140 7.374 1.00 95.06 101 THR A O 1
ATOM 726 N N . ALA A 1 102 ? -1.789 -7.968 7.193 1.00 95.81 102 ALA A N 1
ATOM 727 C CA . ALA A 1 102 ? -0.622 -7.490 7.928 1.00 95.81 102 ALA A CA 1
ATOM 728 C C . ALA A 1 102 ? -0.536 -8.069 9.349 1.00 95.81 102 ALA A C 1
ATOM 730 O O . ALA A 1 102 ? 0.566 -8.233 9.870 1.00 95.81 102 ALA A O 1
ATOM 731 N N . GLN A 1 103 ? -1.671 -8.469 9.937 1.00 94.12 103 GLN A N 1
ATOM 732 C CA . GLN A 1 103 ? -1.736 -9.141 11.238 1.00 94.12 103 GLN A CA 1
ATOM 733 C C . GLN A 1 103 ? -0.946 -10.457 11.292 1.00 94.12 103 GLN A C 1
ATOM 735 O O . GLN A 1 103 ? -0.533 -10.862 12.374 1.00 94.12 103 GLN A O 1
ATOM 740 N N . ALA A 1 104 ? -0.731 -11.115 10.147 1.00 93.38 104 ALA A N 1
ATOM 741 C CA . ALA A 1 104 ? 0.047 -12.349 10.061 1.00 93.38 104 ALA A CA 1
ATOM 742 C C . ALA A 1 104 ? 1.567 -12.103 9.986 1.00 93.38 104 ALA A C 1
ATOM 744 O O . ALA A 1 104 ? 2.352 -13.035 10.144 1.00 93.38 104 ALA A O 1
ATOM 745 N N . THR A 1 105 ? 1.997 -10.857 9.769 1.00 92.00 105 THR A N 1
ATOM 746 C CA . THR A 1 105 ? 3.420 -10.498 9.731 1.00 92.00 105 THR A CA 1
ATOM 747 C C . THR A 1 105 ? 3.984 -10.422 11.151 1.00 92.00 105 THR A C 1
ATOM 749 O O . THR A 1 105 ? 3.323 -9.935 12.070 1.00 92.00 105 THR A O 1
ATOM 752 N N . ASN A 1 106 ? 5.245 -10.825 11.342 1.00 91.19 106 ASN A N 1
ATOM 753 C CA . ASN A 1 106 ? 5.966 -10.527 12.580 1.00 91.19 106 ASN A CA 1
ATOM 754 C C . ASN A 1 106 ? 5.988 -9.004 12.819 1.00 91.19 106 ASN A C 1
ATOM 756 O O . ASN A 1 106 ? 6.488 -8.249 11.982 1.00 91.19 106 ASN A O 1
ATOM 760 N N . ILE A 1 107 ? 5.469 -8.555 13.965 1.00 92.06 107 ILE A N 1
ATOM 761 C CA . ILE A 1 107 ? 5.298 -7.121 14.229 1.00 92.06 107 ILE A CA 1
ATOM 762 C C . ILE A 1 107 ? 6.622 -6.354 14.213 1.00 92.06 107 ILE A C 1
ATOM 764 O O . ILE A 1 107 ? 6.674 -5.265 13.655 1.00 92.06 107 ILE A O 1
ATOM 768 N N . THR A 1 108 ? 7.717 -6.926 14.719 1.00 93.69 108 THR A N 1
ATOM 769 C CA . THR A 1 108 ? 9.033 -6.270 14.701 1.00 93.69 108 THR A CA 1
ATOM 770 C C . THR A 1 108 ? 9.494 -5.991 13.271 1.00 93.69 108 THR A C 1
ATOM 772 O O . THR A 1 108 ? 9.929 -4.880 12.971 1.00 93.69 108 THR A O 1
ATOM 775 N N . ALA A 1 109 ? 9.336 -6.960 12.366 1.00 93.94 109 ALA A N 1
ATOM 776 C CA . ALA A 1 109 ? 9.683 -6.790 10.954 1.00 93.94 109 ALA A CA 1
ATOM 777 C C . ALA A 1 109 ? 8.774 -5.771 10.245 1.00 93.94 109 ALA A C 1
ATOM 779 O O . ALA A 1 109 ? 9.238 -4.954 9.440 1.00 93.94 109 ALA A O 1
ATOM 780 N N . LEU A 1 110 ? 7.476 -5.778 10.565 1.00 95.62 110 LEU A N 1
ATOM 781 C CA . LEU A 1 110 ? 6.534 -4.796 10.031 1.00 95.62 110 LEU A CA 1
ATOM 782 C C . LEU A 1 110 ? 6.885 -3.377 10.499 1.00 95.62 110 LEU A C 1
ATOM 784 O O . LEU A 1 110 ? 6.921 -2.457 9.687 1.00 95.62 110 LEU A O 1
ATOM 788 N N . LEU A 1 111 ? 7.219 -3.196 11.779 1.00 96.69 111 LEU A N 1
ATOM 789 C CA . LEU A 1 111 ? 7.642 -1.904 12.324 1.00 96.69 111 LEU A CA 1
ATOM 790 C C . LEU A 1 111 ? 8.941 -1.414 11.680 1.00 96.69 111 LEU A C 1
ATOM 792 O O . LEU A 1 111 ? 9.045 -0.239 11.342 1.00 96.69 111 LEU A O 1
ATOM 796 N N . GLN A 1 112 ? 9.922 -2.292 11.454 1.00 97.06 112 GLN A N 1
ATOM 797 C CA . GLN A 1 112 ? 11.135 -1.934 10.708 1.00 97.06 112 GLN A CA 1
ATOM 798 C C . GLN A 1 112 ? 10.808 -1.444 9.293 1.00 97.06 112 GLN A C 1
ATOM 800 O O . GLN A 1 112 ? 11.357 -0.440 8.844 1.00 97.06 112 GLN A O 1
ATOM 805 N N . THR A 1 113 ? 9.875 -2.112 8.614 1.00 97.19 113 THR A N 1
ATOM 806 C CA . THR A 1 113 ? 9.401 -1.716 7.282 1.00 97.19 113 THR A CA 1
ATOM 807 C C . THR A 1 113 ? 8.715 -0.346 7.308 1.00 97.19 113 THR A C 1
ATOM 809 O O . THR A 1 113 ? 9.012 0.504 6.470 1.00 97.19 113 THR A O 1
ATOM 812 N N . ILE A 1 114 ? 7.841 -0.098 8.286 1.00 97.81 114 ILE A N 1
ATOM 813 C CA . ILE A 1 114 ? 7.144 1.186 8.451 1.00 97.81 114 ILE A CA 1
ATOM 814 C C . ILE A 1 114 ? 8.144 2.320 8.716 1.00 97.81 114 ILE A C 1
ATOM 816 O O . ILE A 1 114 ? 8.080 3.366 8.069 1.00 97.81 114 ILE A O 1
ATOM 820 N N . HIS A 1 115 ? 9.119 2.109 9.604 1.00 97.75 115 HIS A N 1
ATOM 821 C CA . HIS A 1 115 ? 10.167 3.099 9.858 1.00 97.75 115 HIS A CA 1
ATOM 822 C C . HIS A 1 115 ? 11.029 3.364 8.616 1.00 97.75 115 HIS A C 1
ATOM 824 O O . HIS A 1 115 ? 11.369 4.515 8.347 1.00 97.75 115 HIS A O 1
ATOM 830 N N . ALA A 1 116 ? 11.339 2.329 7.828 1.00 97.19 116 ALA A N 1
ATOM 831 C CA . ALA A 1 116 ? 12.064 2.473 6.567 1.00 97.19 116 ALA A CA 1
ATOM 832 C C . ALA A 1 116 ? 11.270 3.257 5.506 1.00 97.19 116 ALA A C 1
ATOM 834 O O . ALA A 1 116 ? 11.864 3.964 4.688 1.00 97.19 116 ALA A O 1
ATOM 835 N N . ALA A 1 117 ? 9.935 3.169 5.521 1.00 96.81 117 ALA A N 1
ATOM 836 C CA . ALA A 1 117 ? 9.082 3.994 4.670 1.00 96.81 117 ALA A CA 1
ATOM 837 C C . ALA A 1 117 ? 9.161 5.484 5.052 1.00 96.81 117 ALA A C 1
ATOM 839 O O . ALA A 1 117 ? 9.245 6.361 4.181 1.00 96.81 117 ALA A O 1
ATOM 840 N N . GLY A 1 118 ? 9.163 5.760 6.360 1.00 95.06 118 GLY A N 1
ATOM 841 C CA . GLY A 1 118 ? 9.258 7.104 6.917 1.00 95.06 118 GLY A CA 1
ATOM 842 C C . GLY A 1 118 ? 8.190 8.048 6.353 1.00 95.06 118 GLY A C 1
ATOM 843 O O . GLY A 1 118 ? 7.021 7.691 6.199 1.00 95.06 118 GLY A O 1
ATOM 844 N N . ASN A 1 119 ? 8.599 9.276 6.024 1.00 94.31 119 ASN A N 1
ATOM 845 C CA . ASN A 1 119 ? 7.709 10.316 5.489 1.00 94.31 119 ASN A CA 1
ATOM 846 C C . ASN A 1 119 ? 7.773 10.467 3.961 1.00 94.31 119 ASN A C 1
ATOM 848 O O . ASN A 1 119 ? 7.092 11.325 3.405 1.00 94.31 119 ASN A O 1
ATOM 852 N N . THR A 1 120 ? 8.608 9.685 3.272 1.00 91.81 120 THR A N 1
ATOM 853 C CA . THR A 1 120 ? 8.927 9.905 1.849 1.00 91.81 120 THR A CA 1
ATOM 854 C C . THR A 1 120 ? 8.405 8.799 0.943 1.00 91.81 120 THR A C 1
ATOM 856 O O . THR A 1 120 ? 8.052 9.073 -0.206 1.00 91.81 120 THR A O 1
ATOM 859 N N . LYS A 1 121 ? 8.287 7.570 1.449 1.00 95.50 121 LYS A N 1
ATOM 860 C CA . LYS A 1 121 ? 7.859 6.413 0.661 1.00 95.50 121 LYS A CA 1
ATOM 861 C C . LYS A 1 121 ? 6.383 6.121 0.886 1.00 95.50 121 LYS A C 1
ATOM 863 O O . LYS A 1 121 ? 5.865 6.286 1.986 1.00 95.50 121 LYS A O 1
ATOM 868 N N . THR A 1 122 ? 5.704 5.707 -0.177 1.00 97.06 122 THR A N 1
ATOM 869 C CA . THR A 1 122 ? 4.294 5.322 -0.105 1.00 97.06 122 THR A CA 1
ATOM 870 C C . THR A 1 122 ? 4.211 3.876 0.366 1.00 97.06 122 THR A C 1
ATOM 872 O O . THR A 1 122 ? 4.572 2.961 -0.376 1.00 97.06 122 THR A O 1
ATOM 875 N N . PHE A 1 123 ? 3.751 3.680 1.598 1.00 98.25 123 PHE A N 1
ATOM 876 C CA . PHE A 1 123 ? 3.564 2.357 2.185 1.00 98.25 123 PHE A CA 1
ATOM 877 C C . PHE A 1 123 ? 2.134 2.198 2.700 1.00 98.25 123 PHE A C 1
ATOM 879 O O . PHE A 1 123 ? 1.543 3.159 3.196 1.00 98.25 123 PHE A O 1
ATOM 886 N N . SER A 1 124 ? 1.566 0.999 2.608 1.00 98.44 124 SER A N 1
ATOM 887 C CA . SER A 1 124 ? 0.319 0.689 3.304 1.00 98.44 124 SER A CA 1
ATOM 888 C C . SER A 1 124 ? 0.318 -0.701 3.923 1.00 98.44 124 SER A C 1
ATOM 890 O O . SER A 1 124 ? 0.873 -1.645 3.365 1.00 98.44 124 SER A O 1
ATOM 892 N N . ALA A 1 125 ? -0.321 -0.819 5.083 1.00 98.00 125 ALA A N 1
ATOM 893 C CA . ALA A 1 125 ? -0.541 -2.088 5.760 1.00 98.00 125 ALA A CA 1
ATOM 894 C C . ALA A 1 125 ? -2.021 -2.231 6.117 1.00 98.00 125 ALA A C 1
ATOM 896 O O . ALA A 1 125 ? -2.557 -1.432 6.886 1.00 98.00 125 ALA A O 1
ATOM 897 N N . GLU A 1 126 ? -2.658 -3.257 5.560 1.00 97.94 126 GLU A N 1
ATOM 898 C CA . GLU A 1 126 ? -4.048 -3.596 5.836 1.00 97.94 126 GLU A CA 1
ATOM 899 C C . GLU A 1 126 ? -4.122 -4.781 6.799 1.00 97.94 126 GLU A C 1
ATOM 901 O O . GLU A 1 126 ? -3.590 -5.864 6.539 1.00 97.94 126 GLU A O 1
ATOM 906 N N . PHE A 1 127 ? -4.821 -4.575 7.907 1.00 96.94 127 PHE A N 1
ATOM 907 C CA . PHE A 1 127 ? -5.107 -5.585 8.912 1.00 96.94 127 PHE A CA 1
ATOM 908 C C . PHE A 1 127 ? -6.530 -6.114 8.738 1.00 96.94 127 PHE A C 1
ATOM 910 O O . PHE A 1 127 ? -7.461 -5.351 8.488 1.00 96.94 127 PHE A O 1
ATOM 917 N N . ASN A 1 128 ? -6.724 -7.416 8.942 1.00 95.31 128 ASN A N 1
ATOM 918 C CA . ASN A 1 128 ? -8.067 -7.977 9.053 1.00 95.31 128 ASN A CA 1
ATOM 919 C C . ASN A 1 128 ? -8.586 -7.839 10.487 1.00 95.31 128 ASN A C 1
ATOM 921 O O . ASN A 1 128 ? -8.080 -8.508 11.391 1.00 95.31 128 ASN A O 1
ATOM 925 N N . GLY A 1 129 ? -9.620 -7.017 10.677 1.00 93.56 129 GLY A N 1
ATOM 926 C CA . GLY A 1 129 ? -10.232 -6.735 11.974 1.00 93.56 129 GLY A CA 1
ATOM 927 C C . GLY A 1 129 ? -10.734 -7.978 12.710 1.00 93.56 129 GLY A C 1
ATOM 928 O O . GLY A 1 129 ? -10.570 -8.071 13.923 1.00 93.56 129 GLY A O 1
ATOM 929 N N . ALA A 1 130 ? -11.255 -8.974 11.988 1.00 92.31 130 ALA A N 1
ATOM 930 C CA . ALA A 1 130 ? -11.747 -10.223 12.575 1.00 92.31 130 ALA A CA 1
ATOM 931 C C . ALA A 1 130 ? -10.627 -11.153 13.076 1.00 92.31 130 ALA A C 1
ATOM 933 O O . ALA A 1 130 ? -10.894 -12.103 13.806 1.00 92.31 130 ALA A O 1
ATOM 934 N N . GLN A 1 131 ? -9.378 -10.900 12.678 1.00 93.25 131 GLN A N 1
ATOM 935 C CA . GLN A 1 131 ? -8.208 -11.693 13.066 1.00 93.25 131 GLN A CA 1
ATOM 936 C C . GLN A 1 131 ? -7.244 -10.914 13.970 1.00 93.25 131 GLN A C 1
ATOM 938 O O . GLN A 1 131 ? -6.135 -11.378 14.241 1.00 93.25 131 GLN A O 1
ATOM 943 N N . LEU A 1 132 ? -7.636 -9.725 14.435 1.00 86.75 132 LEU A N 1
ATOM 944 C CA . LEU A 1 132 ? -6.832 -8.952 15.372 1.00 86.75 132 LEU A CA 1
ATOM 945 C C . LEU A 1 132 ? -6.868 -9.609 16.755 1.00 86.75 132 LEU A C 1
ATOM 947 O O . LEU A 1 132 ? -7.878 -9.578 17.450 1.00 86.75 132 LEU A O 1
ATOM 951 N N . THR A 1 133 ? -5.741 -10.187 17.164 1.00 70.94 133 THR A N 1
ATOM 952 C CA . THR A 1 133 ? -5.568 -10.811 18.487 1.00 70.94 133 THR A CA 1
ATOM 953 C C . THR A 1 133 ? -4.675 -9.991 19.426 1.00 70.94 133 THR A C 1
ATOM 955 O O . THR A 1 133 ? -4.572 -10.312 20.607 1.00 70.94 133 THR A O 1
ATOM 958 N N . SER A 1 134 ? -4.024 -8.931 18.929 1.00 66.75 134 SER A N 1
ATOM 959 C CA . SER A 1 134 ? -3.024 -8.141 19.662 1.00 66.75 134 SER A CA 1
ATOM 960 C C . SER A 1 134 ? -2.992 -6.658 19.247 1.00 66.75 134 SER A C 1
ATOM 962 O O . SER A 1 134 ? -3.460 -6.287 18.170 1.00 66.75 134 SER A O 1
ATOM 964 N N . ASN A 1 135 ? -2.357 -5.806 20.070 1.00 80.31 135 ASN A N 1
ATOM 965 C CA . ASN A 1 135 ? -2.156 -4.357 19.842 1.00 80.31 135 ASN A CA 1
ATOM 966 C C . ASN A 1 135 ? -1.196 -4.017 18.674 1.00 80.31 135 ASN A C 1
ATOM 968 O O . ASN A 1 135 ? -0.662 -2.909 18.602 1.00 80.31 135 ASN A O 1
ATOM 972 N N . ASN A 1 136 ? -0.931 -4.952 17.760 1.00 89.44 136 ASN A N 1
ATOM 973 C CA . ASN A 1 136 ? 0.005 -4.774 16.646 1.00 89.44 136 ASN A CA 1
ATOM 974 C C . ASN A 1 136 ? -0.387 -3.611 15.730 1.00 89.44 136 ASN A C 1
ATOM 976 O O . ASN A 1 136 ? 0.477 -2.868 15.270 1.00 89.44 136 ASN A O 1
ATOM 980 N N . ILE A 1 137 ? -1.685 -3.414 15.509 1.00 94.06 137 ILE A N 1
ATOM 981 C CA . ILE A 1 137 ? -2.158 -2.302 14.690 1.00 94.06 137 ILE A CA 1
ATOM 982 C C . ILE A 1 137 ? -1.903 -0.939 15.341 1.00 94.06 137 ILE A C 1
ATOM 984 O O . ILE A 1 137 ? -1.522 -0.006 14.640 1.00 94.06 137 ILE A O 1
ATOM 988 N N . GLN A 1 138 ? -2.034 -0.828 16.668 1.00 93.88 138 GLN A N 1
ATOM 989 C CA . GLN A 1 138 ? -1.722 0.416 17.375 1.00 93.88 138 GLN A CA 1
ATOM 990 C C . GLN A 1 138 ? -0.238 0.752 17.219 1.00 93.88 138 GLN A C 1
ATOM 992 O O . GLN A 1 138 ? 0.097 1.866 16.838 1.00 93.88 138 GLN A O 1
ATOM 997 N N . GLN A 1 139 ? 0.643 -0.236 17.401 1.00 95.00 139 GLN A N 1
ATOM 998 C CA . GLN A 1 139 ? 2.084 -0.052 17.203 1.00 95.00 139 GLN A CA 1
ATOM 999 C C . GLN A 1 139 ? 2.420 0.371 15.764 1.00 95.00 139 GLN A C 1
ATOM 1001 O O . GLN A 1 139 ? 3.225 1.277 15.554 1.00 95.00 139 GLN A O 1
ATOM 1006 N N . ALA A 1 140 ? 1.793 -0.260 14.766 1.00 95.88 140 ALA A N 1
ATOM 1007 C CA . ALA A 1 140 ? 1.981 0.094 13.361 1.00 95.88 140 ALA A CA 1
ATOM 1008 C C . ALA A 1 140 ? 1.500 1.523 13.060 1.00 95.88 140 ALA A C 1
ATOM 1010 O O . ALA A 1 140 ? 2.189 2.276 12.371 1.00 95.88 140 ALA A O 1
ATOM 1011 N N . LEU A 1 141 ? 0.347 1.913 13.609 1.00 95.62 141 LEU A N 1
ATOM 1012 C CA . LEU A 1 141 ? -0.194 3.263 13.487 1.00 95.62 141 LEU A CA 1
ATOM 1013 C C . LEU A 1 141 ? 0.718 4.294 14.153 1.00 95.62 141 LEU A C 1
ATOM 1015 O O . LEU A 1 141 ? 1.017 5.321 13.544 1.00 95.62 141 LEU A O 1
ATOM 1019 N N . ASP A 1 142 ? 1.226 4.016 15.349 1.00 94.69 142 ASP A N 1
ATOM 1020 C CA . ASP A 1 142 ? 2.129 4.913 16.071 1.00 94.69 142 ASP A CA 1
ATOM 1021 C C . ASP A 1 142 ? 3.438 5.137 15.296 1.00 94.69 142 ASP A C 1
ATOM 1023 O O . ASP A 1 142 ? 3.882 6.282 15.171 1.00 94.69 142 ASP A O 1
ATOM 1027 N N . ALA A 1 143 ? 3.983 4.087 14.674 1.00 95.88 143 ALA A N 1
ATOM 1028 C CA . ALA A 1 143 ? 5.182 4.154 13.834 1.00 95.88 143 ALA A CA 1
ATOM 1029 C C . ALA A 1 143 ? 4.956 4.815 12.457 1.00 95.88 143 ALA A C 1
ATOM 1031 O O . ALA A 1 143 ? 5.914 5.258 11.822 1.00 95.88 143 ALA A O 1
ATOM 1032 N N . ALA A 1 144 ? 3.711 4.888 11.972 1.00 96.88 144 ALA A N 1
ATOM 1033 C CA . ALA A 1 144 ? 3.400 5.383 10.633 1.00 96.88 144 ALA A CA 1
ATOM 1034 C C . ALA A 1 144 ? 3.791 6.860 10.437 1.00 96.88 144 ALA A C 1
ATOM 1036 O O . ALA A 1 144 ? 3.352 7.742 11.187 1.00 96.88 144 ALA A O 1
ATOM 1037 N N . GLY A 1 145 ? 4.574 7.117 9.383 1.00 95.06 145 GLY A N 1
ATOM 1038 C CA . GLY A 1 145 ? 4.845 8.456 8.855 1.00 95.06 145 GLY A CA 1
ATOM 1039 C C . GLY A 1 145 ? 3.735 8.974 7.931 1.00 95.06 145 GLY A C 1
ATOM 1040 O O . GLY A 1 145 ? 2.762 8.282 7.638 1.00 95.06 145 GLY A O 1
ATOM 1041 N N . THR A 1 146 ? 3.893 10.188 7.402 1.00 93.44 146 THR A N 1
ATOM 1042 C CA . THR A 1 146 ? 2.831 10.920 6.667 1.00 93.44 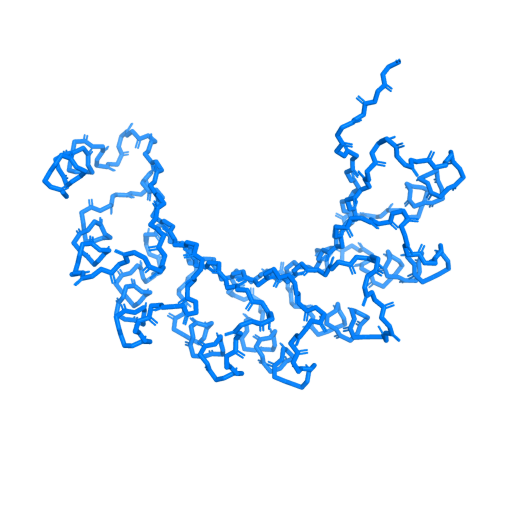146 THR A CA 1
ATOM 1043 C C . THR A 1 146 ? 2.391 10.278 5.343 1.00 93.44 146 THR A C 1
ATOM 1045 O O . THR A 1 146 ? 1.320 10.581 4.805 1.00 93.44 146 THR A O 1
ATOM 1048 N N . ARG A 1 147 ? 3.212 9.382 4.786 1.00 94.62 147 ARG A N 1
ATOM 1049 C CA . ARG A 1 147 ? 2.932 8.625 3.552 1.00 94.62 147 ARG A CA 1
ATOM 1050 C C . ARG A 1 147 ? 2.677 7.139 3.797 1.00 94.62 147 ARG A C 1
ATOM 1052 O O . ARG A 1 147 ? 2.490 6.399 2.833 1.00 94.62 147 ARG A O 1
ATOM 1059 N N . THR A 1 148 ? 2.620 6.733 5.063 1.00 97.56 148 THR A N 1
ATOM 1060 C CA . THR A 1 148 ? 2.203 5.392 5.463 1.00 97.56 148 THR A CA 1
ATOM 1061 C C . THR A 1 148 ? 0.719 5.396 5.805 1.00 97.56 148 THR A C 1
ATOM 1063 O O . THR A 1 148 ? 0.276 6.220 6.604 1.00 97.56 148 THR A O 1
ATOM 1066 N N . SER A 1 149 ? -0.049 4.485 5.211 1.00 98.06 149 SER A N 1
ATOM 1067 C CA . SER A 1 149 ? -1.447 4.254 5.578 1.00 98.06 149 SER A CA 1
ATOM 1068 C C . SER A 1 149 ? -1.605 2.943 6.335 1.00 98.06 149 SER A C 1
ATOM 1070 O O . SER A 1 149 ? -1.078 1.914 5.917 1.00 98.06 149 SER A O 1
ATOM 1072 N N . ILE A 1 150 ? -2.335 2.986 7.444 1.00 98.00 150 ILE A N 1
ATOM 1073 C CA . ILE A 1 150 ? -2.718 1.805 8.214 1.00 98.00 150 ILE A CA 1
ATOM 1074 C C . ILE A 1 150 ? -4.224 1.645 8.079 1.00 98.00 150 ILE A C 1
ATOM 1076 O O . ILE A 1 150 ? -4.965 2.580 8.375 1.00 98.00 150 ILE A O 1
ATOM 1080 N N . SER A 1 151 ? -4.681 0.484 7.629 1.00 97.44 151 SER A N 1
ATOM 1081 C CA . SER A 1 151 ? -6.105 0.227 7.446 1.00 97.44 151 SER A CA 1
ATOM 1082 C C . SER A 1 151 ? -6.564 -1.035 8.158 1.00 97.44 151 SER A C 1
ATOM 1084 O O . SER A 1 151 ? -5.787 -1.958 8.411 1.00 97.44 151 SER A O 1
ATOM 1086 N N . VAL A 1 152 ? -7.851 -1.062 8.486 1.00 96.00 152 VAL A N 1
ATOM 1087 C CA . VAL A 1 152 ? -8.560 -2.244 8.966 1.00 96.00 152 VAL A CA 1
ATOM 1088 C C . VAL A 1 152 ? -9.661 -2.575 7.981 1.00 96.00 152 VAL A C 1
ATOM 1090 O O . VAL A 1 152 ? -10.601 -1.795 7.838 1.00 96.00 152 VAL A O 1
ATOM 1093 N N . ASN A 1 153 ? -9.588 -3.754 7.369 1.00 94.00 153 ASN A N 1
ATOM 1094 C CA . ASN A 1 153 ? -10.755 -4.343 6.730 1.00 94.00 153 ASN A CA 1
ATOM 1095 C C . ASN A 1 153 ? -11.624 -5.032 7.790 1.00 94.00 153 ASN A C 1
ATOM 1097 O O . ASN A 1 153 ? -11.122 -5.498 8.815 1.00 94.00 153 ASN A O 1
ATOM 1101 N N . THR A 1 154 ? -12.930 -5.134 7.547 1.00 92.12 154 THR A N 1
ATOM 1102 C CA . THR A 1 154 ? -13.856 -5.791 8.487 1.00 92.12 154 THR A CA 1
ATOM 1103 C C . THR A 1 154 ? -13.891 -5.066 9.845 1.00 92.12 154 THR A C 1
ATOM 1105 O O . THR A 1 154 ? -13.900 -5.692 10.906 1.00 92.12 154 THR A O 1
ATOM 1108 N N . ALA A 1 155 ? -13.886 -3.729 9.829 1.00 93.69 155 ALA A N 1
ATOM 1109 C CA . ALA A 1 155 ? -13.786 -2.897 11.031 1.00 93.69 155 ALA A CA 1
ATOM 1110 C C . ALA A 1 155 ? -14.898 -3.157 12.065 1.00 93.69 155 ALA A C 1
ATOM 1112 O O . ALA A 1 155 ? -14.668 -3.007 13.263 1.00 93.69 155 ALA A O 1
ATOM 1113 N N . GLN A 1 156 ? -16.071 -3.629 11.630 1.00 91.25 156 GLN A N 1
ATOM 1114 C CA . GLN A 1 156 ? -17.176 -4.021 12.511 1.00 91.25 156 GLN A CA 1
ATOM 1115 C C . GLN A 1 156 ? -16.830 -5.171 13.469 1.00 91.25 156 GLN A C 1
ATOM 1117 O O . GLN A 1 156 ? -17.485 -5.312 14.497 1.00 91.25 156 GLN A O 1
ATOM 1122 N N . ALA A 1 157 ? -15.829 -5.995 13.138 1.00 91.69 157 ALA A N 1
ATOM 1123 C CA . ALA A 1 157 ? -15.383 -7.101 13.982 1.00 91.69 157 ALA A CA 1
ATOM 1124 C C . ALA A 1 157 ? -14.384 -6.664 15.069 1.00 91.69 157 ALA A C 1
ATOM 1126 O O . ALA A 1 157 ? -14.079 -7.441 15.973 1.00 91.69 157 ALA A O 1
ATOM 1127 N N . VAL A 1 158 ? -13.874 -5.430 15.002 1.00 90.88 158 VAL A N 1
ATOM 1128 C CA . VAL A 1 158 ? -12.971 -4.883 16.019 1.00 90.88 158 VAL A CA 1
ATOM 1129 C C . VAL A 1 158 ? -13.783 -4.431 17.227 1.00 90.88 158 VAL A C 1
ATOM 1131 O O . VAL A 1 158 ? -14.847 -3.829 17.089 1.00 90.88 158 VAL A O 1
ATOM 1134 N N . ASN A 1 159 ? -13.263 -4.677 18.432 1.00 90.12 159 ASN A N 1
ATOM 1135 C CA . ASN A 1 159 ? -13.847 -4.104 19.639 1.00 90.12 159 ASN A CA 1
ATOM 1136 C C . ASN A 1 159 ? -13.939 -2.574 19.494 1.00 90.12 159 ASN A C 1
ATOM 1138 O O . ASN A 1 159 ? -12.932 -1.915 19.228 1.00 90.12 159 ASN A O 1
ATOM 1142 N N . ILE A 1 160 ? -15.131 -2.006 19.695 1.00 89.69 160 ILE A N 1
ATOM 1143 C CA . ILE A 1 160 ? -15.370 -0.581 19.442 1.00 89.69 160 ILE A CA 1
ATOM 1144 C C . ILE A 1 160 ? -14.431 0.327 20.245 1.00 89.69 160 ILE A C 1
ATOM 1146 O O . ILE A 1 160 ? -13.947 1.317 19.710 1.00 89.69 160 ILE A O 1
ATOM 1150 N N . SER A 1 161 ? -14.075 -0.036 21.482 1.00 91.25 161 SER A N 1
ATOM 1151 C CA . SER A 1 161 ? -13.128 0.753 22.283 1.00 91.25 161 SER A CA 1
ATOM 1152 C C . SER A 1 161 ? -11.726 0.786 21.663 1.00 91.25 161 SER A C 1
ATOM 1154 O O . SER A 1 161 ? -11.088 1.837 21.635 1.00 91.25 161 SER A O 1
ATOM 1156 N N . THR A 1 162 ? -11.271 -0.332 21.089 1.00 91.44 162 THR A N 1
ATOM 1157 C CA . THR A 1 162 ? -10.005 -0.413 20.353 1.00 91.44 162 THR A CA 1
ATOM 1158 C C . THR A 1 162 ? -10.066 0.399 19.066 1.00 91.44 162 THR A C 1
ATOM 1160 O O . THR A 1 162 ? -9.133 1.141 18.770 1.00 91.44 162 THR A O 1
ATOM 1163 N N . LEU A 1 163 ? -11.164 0.304 18.313 1.00 92.69 163 LEU A N 1
ATOM 1164 C CA . LEU A 1 163 ? -11.329 1.077 17.085 1.00 92.69 163 LEU A CA 1
ATOM 1165 C C . LEU A 1 163 ? -11.328 2.587 17.365 1.00 92.69 163 LEU A C 1
ATOM 1167 O O . LEU A 1 163 ? -10.627 3.336 16.691 1.00 92.69 163 LEU A O 1
ATOM 1171 N N . LEU A 1 164 ? -12.045 3.028 18.401 1.00 93.12 164 LEU A N 1
ATOM 1172 C CA . LEU A 1 164 ? -12.045 4.424 18.838 1.00 93.12 164 LEU A CA 1
ATOM 1173 C C . LEU A 1 164 ? -10.658 4.879 19.303 1.00 93.12 164 LEU A C 1
ATOM 1175 O O . LEU A 1 164 ? -10.270 6.009 19.017 1.00 93.12 164 LEU A O 1
ATOM 1179 N N . ALA A 1 165 ? -9.887 4.023 19.979 1.00 92.38 165 ALA A N 1
ATOM 1180 C CA . ALA A 1 165 ? -8.505 4.335 20.341 1.00 92.38 165 ALA A CA 1
ATOM 1181 C C . ALA A 1 165 ? -7.625 4.548 19.098 1.00 92.38 165 ALA A C 1
ATOM 1183 O O . ALA A 1 165 ? -6.901 5.537 19.037 1.00 92.38 165 ALA A O 1
ATOM 1184 N N . LEU A 1 166 ? -7.748 3.696 18.074 1.00 93.81 166 LEU A N 1
ATOM 1185 C CA . LEU A 1 166 ? -7.007 3.845 16.817 1.00 93.81 166 LEU A CA 1
ATOM 1186 C C . LEU A 1 166 ? -7.365 5.144 16.087 1.00 93.81 166 LEU A C 1
ATOM 1188 O O . LEU A 1 166 ? -6.471 5.888 15.686 1.00 93.81 166 LEU A O 1
ATOM 1192 N N . ILE A 1 167 ? -8.658 5.456 15.975 1.00 94.06 167 ILE A N 1
ATOM 1193 C CA . ILE A 1 167 ? -9.141 6.711 15.379 1.00 94.06 167 ILE A CA 1
ATOM 1194 C C . ILE A 1 167 ? -8.572 7.919 16.143 1.00 94.06 167 ILE A C 1
ATOM 1196 O O . ILE A 1 167 ? -7.998 8.837 15.550 1.00 94.06 167 ILE A O 1
ATOM 1200 N N . ASN A 1 168 ? -8.638 7.881 17.477 1.00 91.38 168 ASN A N 1
ATOM 1201 C CA . ASN A 1 168 ? -8.106 8.933 18.341 1.00 91.38 168 ASN A CA 1
ATOM 1202 C C . ASN A 1 168 ? -6.577 9.042 18.315 1.00 91.38 168 ASN A C 1
ATOM 1204 O O . ASN A 1 168 ? -6.058 10.115 18.614 1.00 91.38 168 ASN A O 1
ATOM 1208 N N . SER A 1 169 ? -5.849 7.974 17.987 1.00 90.25 169 SER A N 1
ATOM 1209 C CA . SER A 1 169 ? -4.395 8.012 17.788 1.00 90.25 169 SER A CA 1
ATOM 1210 C C . SER A 1 169 ? -4.014 8.554 16.412 1.00 90.25 169 SER A C 1
ATOM 1212 O O . SER A 1 169 ? -2.963 9.179 16.271 1.00 90.25 169 SER A O 1
ATOM 1214 N N . ALA A 1 170 ? -4.857 8.351 15.395 1.00 90.00 170 ALA A N 1
ATOM 1215 C CA . ALA A 1 170 ? -4.606 8.856 14.052 1.00 90.00 170 ALA A CA 1
ATOM 1216 C C . ALA A 1 170 ? -4.737 10.387 13.960 1.00 90.00 170 ALA A C 1
ATOM 1218 O O . ALA A 1 170 ? -3.894 11.045 13.339 1.00 90.00 170 ALA A O 1
ATOM 1219 N N . LYS A 1 171 ? -5.778 10.940 14.607 1.00 79.94 171 LYS A N 1
ATOM 1220 C CA . LYS A 1 171 ? -6.160 12.367 14.582 1.00 79.94 171 LYS A CA 1
ATOM 1221 C C . LYS A 1 171 ? -6.003 12.977 13.184 1.00 79.94 171 LYS A C 1
ATOM 1223 O O . LYS A 1 171 ? -6.540 12.436 12.224 1.00 79.94 171 LYS A O 1
ATOM 1228 N N . ASP A 1 172 ? -5.260 14.078 13.072 1.00 79.38 172 ASP A N 1
ATOM 1229 C CA . ASP A 1 172 ? -5.070 14.838 11.832 1.00 79.38 172 ASP A CA 1
ATOM 1230 C C . ASP A 1 172 ? -3.732 14.545 11.136 1.00 79.38 172 ASP A C 1
ATOM 1232 O O . ASP A 1 172 ? -3.442 15.115 10.087 1.00 79.38 172 ASP A O 1
ATOM 1236 N N . THR A 1 173 ? -2.876 13.698 11.718 1.00 80.56 173 THR A N 1
ATOM 1237 C CA . THR A 1 173 ? -1.468 13.578 11.292 1.00 80.56 173 THR A CA 1
ATOM 1238 C C . THR A 1 173 ? -1.123 12.244 10.643 1.00 80.56 173 THR A C 1
ATOM 1240 O O . THR A 1 173 ? -0.127 12.160 9.918 1.00 80.56 173 THR A O 1
ATOM 1243 N N . LYS A 1 174 ? -1.930 11.204 10.870 1.00 90.12 174 LYS A N 1
ATOM 1244 C CA . LYS A 1 174 ? -1.710 9.847 10.348 1.00 90.12 174 LYS A CA 1
ATOM 1245 C C . LYS A 1 174 ? -2.837 9.453 9.406 1.00 90.12 174 LYS A C 1
ATOM 1247 O O . LYS A 1 174 ? -3.935 9.970 9.521 1.00 90.12 174 LYS A O 1
ATOM 1252 N N . LYS A 1 175 ? -2.569 8.525 8.484 1.00 95.56 175 LYS A N 1
ATOM 1253 C CA . LYS A 1 175 ? -3.558 8.018 7.522 1.00 95.56 175 LYS A CA 1
ATOM 1254 C C . LYS A 1 175 ? -4.133 6.693 8.001 1.00 95.56 175 LYS A C 1
ATOM 1256 O O . LYS A 1 175 ? -3.596 5.634 7.666 1.00 95.56 175 LYS A O 1
ATOM 1261 N N . PHE A 1 176 ? -5.203 6.757 8.779 1.00 96.94 176 PHE A N 1
ATOM 1262 C CA . PHE A 1 176 ? -5.928 5.579 9.239 1.00 96.94 176 PHE A CA 1
ATOM 1263 C C . PHE A 1 176 ? -7.200 5.364 8.413 1.00 96.94 176 PHE A C 1
ATOM 1265 O O . PHE A 1 176 ? -7.914 6.325 8.138 1.00 96.94 176 PHE A O 1
ATOM 1272 N N . SER A 1 177 ? -7.496 4.123 8.020 1.00 96.94 177 SER A N 1
ATOM 1273 C CA . SER A 1 177 ? -8.776 3.771 7.385 1.00 96.94 177 SER A CA 1
ATOM 1274 C C . SER A 1 177 ? -9.461 2.626 8.117 1.00 96.94 177 SER A C 1
ATOM 1276 O O . SER A 1 177 ? -8.815 1.639 8.467 1.00 96.94 177 SER A O 1
ATOM 1278 N N . ALA A 1 178 ? -10.770 2.732 8.309 1.00 95.75 178 ALA A N 1
ATOM 1279 C CA . ALA A 1 178 ? -11.602 1.653 8.818 1.00 95.75 178 ALA A CA 1
ATOM 1280 C C . ALA A 1 178 ? -12.701 1.334 7.801 1.00 95.75 178 ALA A C 1
ATOM 1282 O O . ALA A 1 178 ? -13.592 2.152 7.557 1.00 95.75 178 ALA A O 1
ATOM 1283 N N . ASP A 1 179 ? -12.632 0.132 7.234 1.00 95.31 179 ASP A N 1
ATOM 1284 C CA . ASP A 1 179 ? -13.550 -0.335 6.203 1.00 95.31 179 ASP A CA 1
ATOM 1285 C C . ASP A 1 179 ? -14.537 -1.330 6.812 1.00 95.31 179 ASP A C 1
ATOM 1287 O O . ASP A 1 179 ? -14.195 -2.456 7.196 1.00 95.31 179 ASP A O 1
ATOM 1291 N N . PHE A 1 180 ? -15.786 -0.897 6.921 1.00 93.56 180 PHE A N 1
ATOM 1292 C CA . PHE A 1 180 ? -16.880 -1.678 7.471 1.00 93.56 180 PHE A CA 1
ATOM 1293 C C . PHE A 1 180 ? -17.568 -2.498 6.382 1.00 93.56 180 PHE A C 1
ATOM 1295 O O . PHE A 1 180 ? -17.785 -2.018 5.269 1.00 93.56 180 PHE A O 1
ATOM 1302 N N . ASN A 1 181 ? -17.981 -3.717 6.729 1.00 91.12 181 ASN A N 1
ATOM 1303 C CA . ASN A 1 181 ? -18.886 -4.495 5.893 1.00 91.12 181 ASN A CA 1
ATOM 1304 C C . ASN A 1 181 ? -20.339 -4.101 6.163 1.00 91.12 181 ASN A C 1
ATOM 1306 O O . ASN A 1 181 ? -20.876 -4.412 7.227 1.00 91.12 181 ASN A O 1
ATOM 1310 N N . GLY A 1 182 ? -20.970 -3.465 5.176 1.00 88.06 182 GLY A N 1
ATOM 1311 C CA . GLY A 1 182 ? -22.356 -3.007 5.209 1.00 88.06 182 GLY A CA 1
ATOM 1312 C C . GLY A 1 182 ? -23.365 -4.095 5.565 1.00 88.06 182 GLY A C 1
ATOM 1313 O O . GLY A 1 182 ? -24.293 -3.833 6.323 1.00 88.06 182 GLY A O 1
ATOM 1314 N N . ALA A 1 183 ? -23.147 -5.333 5.114 1.00 86.81 183 ALA A N 1
ATOM 1315 C CA . ALA A 1 183 ? -24.020 -6.465 5.427 1.00 86.81 183 ALA A CA 1
ATOM 1316 C C . ALA A 1 183 ? -23.932 -6.934 6.895 1.00 86.81 183 ALA A C 1
ATOM 1318 O O . ALA A 1 183 ? -24.748 -7.741 7.330 1.00 86.81 183 ALA A O 1
ATOM 1319 N N . GLN A 1 184 ? -22.932 -6.473 7.652 1.00 86.75 184 GLN A N 1
ATOM 1320 C CA . GLN A 1 184 ? -22.666 -6.879 9.039 1.00 86.75 184 GLN A CA 1
ATOM 1321 C C . GLN A 1 184 ? -22.673 -5.691 10.013 1.00 86.75 184 GLN A C 1
ATOM 1323 O O . GLN A 1 184 ? -22.230 -5.819 11.155 1.00 86.75 184 GLN A O 1
ATOM 1328 N N . LEU A 1 185 ? -23.130 -4.521 9.563 1.00 82.00 185 LEU A N 1
ATOM 1329 C CA . LEU A 1 185 ? -23.151 -3.317 10.378 1.00 82.00 185 LEU A CA 1
ATOM 1330 C C . LEU A 1 185 ? -24.186 -3.406 11.500 1.00 82.00 185 LEU A C 1
ATOM 1332 O O . LEU A 1 185 ? -25.354 -3.712 11.275 1.00 82.00 185 LEU A O 1
ATOM 1336 N N . THR A 1 186 ? -23.767 -3.013 12.700 1.00 72.38 186 THR A N 1
ATOM 1337 C CA . THR A 1 186 ? -24.676 -2.494 13.724 1.00 72.38 186 THR A CA 1
ATOM 1338 C C . THR A 1 186 ? -24.612 -0.966 13.686 1.00 72.38 186 THR A C 1
ATOM 1340 O O . THR A 1 186 ? -23.540 -0.392 13.471 1.00 72.38 186 THR A O 1
ATOM 1343 N N . ALA A 1 187 ? -25.752 -0.292 13.869 1.00 71.75 187 ALA A N 1
ATOM 1344 C CA . ALA A 1 187 ? -25.822 1.172 13.794 1.00 71.75 187 ALA A CA 1
ATOM 1345 C C . ALA A 1 187 ? -24.853 1.859 14.781 1.00 71.75 187 ALA A C 1
ATOM 1347 O O . ALA A 1 187 ? -24.222 2.862 14.445 1.00 71.75 187 ALA A O 1
ATOM 1348 N N . ASP A 1 188 ? -24.666 1.266 15.963 1.00 82.56 188 ASP A N 1
ATOM 1349 C CA . ASP A 1 188 ? -23.919 1.877 17.063 1.00 82.56 188 ASP A CA 1
ATOM 1350 C C . ASP A 1 188 ? -22.409 1.974 16.806 1.00 82.56 188 ASP A C 1
ATOM 1352 O O . ASP A 1 188 ? -21.789 2.976 17.166 1.00 82.56 188 ASP A O 1
ATOM 1356 N N . ASN A 1 189 ? -21.792 0.964 16.183 1.00 82.06 189 ASN A N 1
ATOM 1357 C CA . ASN A 1 189 ? -20.339 0.960 15.968 1.00 82.06 189 ASN A CA 1
ATOM 1358 C C . ASN A 1 189 ? -19.926 1.937 14.864 1.00 82.06 189 ASN A C 1
ATOM 1360 O O . ASN A 1 189 ? -18.936 2.657 15.012 1.00 82.06 189 ASN A O 1
ATOM 1364 N N . LEU A 1 190 ? -20.698 1.995 13.775 1.00 89.69 190 LEU A N 1
ATOM 1365 C CA . LEU A 1 190 ? -20.431 2.925 12.681 1.00 89.69 190 LEU A CA 1
ATOM 1366 C C . LEU A 1 190 ? -20.633 4.373 13.133 1.00 89.69 190 LEU A C 1
ATOM 1368 O O . LEU A 1 190 ? -19.771 5.213 12.880 1.00 89.69 190 LEU A O 1
ATOM 1372 N N . GLN A 1 191 ? -21.730 4.662 13.839 1.00 91.62 191 GLN A N 1
ATOM 1373 C CA . GLN A 1 191 ? -22.009 6.015 14.314 1.00 91.62 191 GLN A CA 1
ATOM 1374 C C . GLN A 1 191 ? -20.914 6.517 15.260 1.00 91.62 191 GLN A C 1
ATOM 1376 O O . GLN A 1 191 ? -20.462 7.651 15.118 1.00 91.62 191 GLN A O 1
ATOM 1381 N N . GLN A 1 192 ? -20.452 5.681 16.195 1.00 93.06 192 GLN A N 1
ATOM 1382 C CA . GLN A 1 192 ? -19.362 6.045 17.104 1.00 93.06 192 GLN A CA 1
ATOM 1383 C C . GLN A 1 192 ? -18.045 6.290 16.359 1.00 93.06 192 GLN A C 1
ATOM 1385 O O . GLN A 1 192 ? -17.367 7.278 16.638 1.00 93.06 192 GLN A O 1
ATOM 1390 N N . ALA A 1 193 ? -17.697 5.436 15.390 1.00 92.75 193 ALA A N 1
ATOM 1391 C CA . ALA A 1 193 ? -16.493 5.614 14.582 1.00 92.75 193 ALA A CA 1
ATOM 1392 C C . ALA A 1 193 ? -16.538 6.910 13.755 1.00 92.75 193 ALA A C 1
ATOM 1394 O O . ALA A 1 193 ? -15.556 7.648 13.731 1.00 92.75 193 ALA A O 1
ATOM 1395 N N . ILE A 1 194 ? -17.682 7.224 13.135 1.00 93.62 194 ILE A N 1
ATOM 1396 C CA . ILE A 1 194 ? -17.886 8.478 12.392 1.00 93.62 194 ILE A CA 1
ATOM 1397 C C . ILE A 1 194 ? -17.761 9.685 13.323 1.00 93.62 194 ILE A C 1
ATOM 1399 O O . ILE A 1 194 ? -17.058 10.634 12.991 1.00 93.62 194 ILE A O 1
ATOM 1403 N N . SER A 1 195 ? -18.399 9.645 14.495 1.00 94.56 195 SER A N 1
ATOM 1404 C CA . SER A 1 195 ? -18.345 10.749 15.459 1.00 94.56 195 SER A CA 1
ATOM 1405 C C . SER A 1 195 ? -16.931 11.021 15.984 1.00 94.56 195 SER A C 1
ATOM 1407 O O . SER A 1 195 ? -16.637 12.150 16.368 1.00 94.56 195 SER A O 1
ATOM 1409 N N . ALA A 1 196 ? -16.066 10.005 16.020 1.00 93.38 196 ALA A N 1
ATOM 1410 C CA . ALA A 1 196 ? -14.675 10.141 16.447 1.00 93.38 196 ALA A CA 1
ATOM 1411 C C . ALA A 1 196 ? -13.706 10.495 15.304 1.00 93.38 196 ALA A C 1
ATOM 1413 O O . ALA A 1 196 ? -12.581 10.915 15.577 1.00 93.38 196 ALA A O 1
ATOM 1414 N N . ALA A 1 197 ? -14.098 10.297 14.042 1.00 93.56 197 ALA A N 1
ATOM 1415 C CA . ALA A 1 197 ? -13.214 10.478 12.898 1.00 93.56 197 ALA A CA 1
ATOM 1416 C C . ALA A 1 197 ? -12.745 11.938 12.756 1.00 93.56 197 ALA A C 1
ATOM 1418 O O . ALA A 1 197 ? -13.526 12.882 12.851 1.00 93.56 197 ALA A O 1
ATOM 1419 N N . ALA A 1 198 ? -11.450 12.103 12.486 1.00 91.25 198 ALA A N 1
ATOM 1420 C CA . ALA A 1 198 ? -10.791 13.385 12.231 1.00 91.25 198 ALA A CA 1
ATOM 1421 C C . ALA A 1 198 ? -10.137 13.391 10.836 1.00 91.25 198 ALA A C 1
ATOM 1423 O O . ALA A 1 198 ? -10.291 12.430 10.081 1.00 91.25 198 ALA A O 1
ATOM 1424 N N . ALA A 1 199 ? -9.390 14.441 10.471 1.00 89.25 199 ALA A N 1
ATOM 1425 C CA . ALA A 1 199 ? -8.916 14.629 9.092 1.00 89.25 199 ALA A CA 1
ATOM 1426 C C . ALA A 1 199 ? -7.989 13.504 8.584 1.00 89.25 199 ALA A C 1
ATOM 1428 O O . ALA A 1 199 ? -7.922 13.246 7.383 1.00 89.25 199 ALA A O 1
ATOM 1429 N N . GLY A 1 200 ? -7.281 12.822 9.487 1.00 89.50 200 GLY A N 1
ATOM 1430 C CA . GLY A 1 200 ? -6.425 11.676 9.178 1.00 89.50 200 GLY A CA 1
ATOM 1431 C C . GLY A 1 200 ? -7.158 10.331 9.104 1.00 89.50 200 GLY A C 1
ATOM 1432 O O . GLY A 1 200 ? -6.551 9.310 8.782 1.00 89.50 200 GLY A O 1
ATOM 1433 N N . THR A 1 201 ? -8.460 10.302 9.394 1.00 95.50 201 THR A N 1
ATOM 1434 C CA . THR A 1 201 ? -9.266 9.078 9.419 1.00 95.50 201 THR A CA 1
ATOM 1435 C C . THR A 1 201 ? -10.206 9.016 8.221 1.00 95.50 201 THR A C 1
ATOM 1437 O O . THR A 1 201 ? -10.982 9.932 7.973 1.00 95.50 201 THR A O 1
ATOM 1440 N N . SER A 1 202 ? -10.176 7.900 7.498 1.00 95.81 202 SER A N 1
ATOM 1441 C CA . SER A 1 202 ? -11.193 7.534 6.511 1.00 95.81 202 SER A CA 1
ATOM 1442 C C . SER A 1 202 ? -12.085 6.433 7.077 1.00 95.81 202 SER A C 1
ATOM 1444 O O . SER A 1 202 ? -11.595 5.430 7.588 1.00 95.81 202 SER A O 1
ATOM 1446 N N . ILE A 1 203 ? -13.399 6.618 6.991 1.00 95.12 203 ILE A N 1
ATOM 1447 C CA . ILE A 1 203 ? -14.386 5.582 7.303 1.00 95.12 203 ILE A CA 1
ATOM 1448 C C . ILE A 1 203 ? -15.067 5.213 5.994 1.00 95.12 203 ILE A C 1
ATOM 1450 O O . ILE A 1 203 ? -15.609 6.088 5.316 1.00 95.12 203 ILE A O 1
ATOM 1454 N N . SER A 1 204 ? -15.043 3.934 5.634 1.00 94.75 204 SER A N 1
ATOM 1455 C CA . SER A 1 204 ? -15.747 3.439 4.455 1.00 94.75 204 SER A CA 1
ATOM 1456 C C . SER A 1 204 ? -16.723 2.331 4.833 1.00 94.75 204 SER A C 1
ATOM 1458 O O . SER A 1 204 ? -16.529 1.602 5.806 1.00 94.75 204 SER A O 1
ATOM 1460 N N . VAL A 1 205 ? -17.802 2.217 4.064 1.00 93.12 205 VAL A N 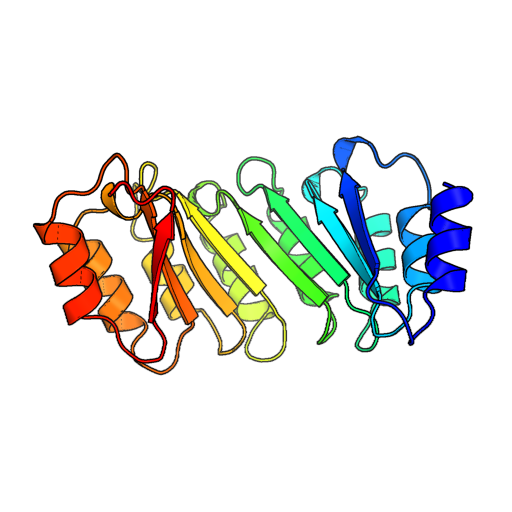1
ATOM 1461 C CA . VAL A 1 205 ? -18.742 1.102 4.152 1.00 93.12 205 VAL A CA 1
ATOM 1462 C C . VAL A 1 205 ? -18.753 0.429 2.792 1.00 93.12 205 VAL A C 1
ATOM 1464 O O . VAL A 1 205 ? -19.234 1.001 1.813 1.00 93.12 205 VAL A O 1
ATOM 1467 N N . ASN A 1 206 ? -18.212 -0.782 2.717 1.00 87.00 206 ASN A N 1
ATOM 1468 C CA . ASN A 1 206 ? -18.346 -1.603 1.523 1.00 87.00 206 ASN A CA 1
ATOM 1469 C C . ASN A 1 206 ? -19.697 -2.330 1.560 1.00 87.00 206 ASN A C 1
ATOM 1471 O O . ASN A 1 206 ? -20.221 -2.629 2.629 1.00 87.00 206 ASN A O 1
ATOM 1475 N N . THR A 1 207 ? -20.294 -2.608 0.400 1.00 83.94 207 THR A N 1
ATOM 1476 C CA . THR A 1 207 ? -21.578 -3.337 0.304 1.00 83.94 207 THR A CA 1
ATOM 1477 C C . THR A 1 207 ? -22.737 -2.713 1.106 1.00 83.94 207 THR A C 1
ATOM 1479 O O . THR A 1 207 ? -23.550 -3.432 1.681 1.00 83.94 207 THR A O 1
ATOM 1482 N N . ALA A 1 208 ? -22.823 -1.377 1.161 1.00 75.00 208 ALA A N 1
ATOM 1483 C CA . ALA A 1 208 ? -23.950 -0.685 1.791 1.00 75.00 208 ALA A CA 1
ATOM 1484 C C . ALA A 1 208 ? -25.281 -1.128 1.152 1.00 75.00 208 ALA A C 1
ATOM 1486 O O . ALA A 1 208 ? -25.426 -1.087 -0.071 1.00 75.00 208 ALA A O 1
ATOM 1487 N N . GLN A 1 209 ? -26.228 -1.570 1.978 1.00 71.19 209 GLN A N 1
ATOM 1488 C CA . GLN A 1 209 ? -27.570 -1.965 1.546 1.00 71.19 209 GLN A CA 1
ATOM 1489 C C . GLN A 1 209 ? -28.548 -0.835 1.885 1.00 71.19 209 GLN A C 1
ATOM 1491 O O . GLN A 1 209 ? -28.411 -0.207 2.936 1.00 71.19 209 GLN A O 1
ATOM 1496 N N . ALA A 1 210 ? -29.465 -0.551 0.958 1.00 58.25 210 ALA A N 1
ATOM 1497 C CA . ALA A 1 210 ? -30.506 0.468 1.092 1.00 58.25 210 ALA A CA 1
ATOM 1498 C C . ALA A 1 210 ? -31.768 -0.106 1.743 1.00 58.25 210 ALA A C 1
ATOM 1500 O O . ALA A 1 210 ? -32.079 -1.286 1.455 1.00 58.25 210 ALA A O 1
#

Sequence (210 aa):
IDTLLKATTTAENTKNLSTTFNGAELTANNLQEVINLAGSLTRVSTIAAQAININTLLSAISTAGNSKSFSAEFNGAQLSSDNLLRAVNAAGTNTSISVNTAQATNITALLQTIHAAGNTKTFSAEFNGAQLTSNNIQQALDAAGTRTSISVNTAQAVNISTLLALINSAKDTKKFSADFNGAQLTADNLQQAISAAAAGTSISVNTAQA

Radius of gyration: 18.13 Å; chains: 1; bounding box: 47×32×50 Å